Protein AF-A0A963F089-F1 (afdb_monomer_lite)

pLDDT: mean 90.51, std 13.16, range [39.41, 98.69]

Radius of gyration: 25.55 Å; chains: 1; bounding box: 57×49×92 Å

Sequence (227 aa):
MRMHTAAVALALLAPLAQAGTLTVKNPQGQPLSPVMVTRTLVQQPEADLSDDGYAPDGVTNTSAAVLTRFTNAAGEVSFADASEPVRYRLRAQGYVDAYVDAAQGEVVLQPMTAEQEIASYPSNVWLSQLDFGGDQALKETFQLNCAFCHQQASPFMRSERTEEQWVSIIERMNTYGARLPTDDHQKVASLLREEYRDLREHPEQVPKPRPWDAYLANYELTEWPIG

Secondary structure (DSSP, 8-state):
-------------------EEEEEE-TTS-B--S-EEEEEESSPPPP--TBTTBPPTTPPP--PPEEEEE--TTSEEEEPPPSS-EEEEEE-TTB--EEESSS-EEEEPPBPPHHHHHHTS-HHHHHHT--GGG-HHHHHHHHHHHTTTS-SS-TTTTS---HHHHHHHHHHHHHTT----GGGHHHHHHHHHHHHHHHHH-GGGSPPPPPPPGGGGG-EEEE----

Structure (mmCIF, N/CA/C/O backbone):
data_AF-A0A963F089-F1
#
_entry.id   AF-A0A963F089-F1
#
loop_
_atom_site.group_PDB
_atom_site.id
_atom_site.type_symbol
_atom_site.label_atom_id
_atom_site.label_alt_id
_atom_site.label_comp_id
_atom_site.label_asym_id
_atom_site.label_entity_id
_atom_site.label_seq_id
_atom_site.pdbx_PDB_ins_code
_atom_site.Cartn_x
_atom_site.Cartn_y
_atom_site.Cartn_z
_atom_site.occupancy
_atom_site.B_iso_or_equiv
_atom_site.auth_seq_id
_atom_site.auth_comp_id
_atom_site.auth_asym_id
_atom_site.auth_atom_id
_atom_site.pdbx_PDB_model_num
ATOM 1 N N . MET A 1 1 ? -33.476 -36.407 65.800 1.00 40.53 1 MET A N 1
ATOM 2 C CA . MET A 1 1 ? -32.697 -35.247 65.311 1.00 40.53 1 MET A CA 1
ATOM 3 C C . MET A 1 1 ? -31.822 -35.697 64.152 1.00 40.53 1 MET A C 1
ATOM 5 O O . MET A 1 1 ? -30.853 -36.403 64.385 1.00 40.53 1 MET A O 1
ATOM 9 N N . ARG A 1 2 ? -32.192 -35.373 62.909 1.00 39.41 2 ARG A N 1
ATOM 10 C CA . ARG A 1 2 ? -31.329 -35.535 61.729 1.00 39.41 2 ARG A CA 1
ATOM 11 C C . ARG A 1 2 ? -31.102 -34.134 61.168 1.00 39.41 2 ARG A C 1
ATOM 13 O O . ARG A 1 2 ? -32.051 -33.504 60.720 1.00 39.41 2 ARG A O 1
ATOM 20 N N . MET A 1 3 ? -29.881 -33.624 61.316 1.00 42.91 3 MET A N 1
ATOM 21 C CA . MET A 1 3 ? -29.467 -32.333 60.767 1.00 42.91 3 MET A CA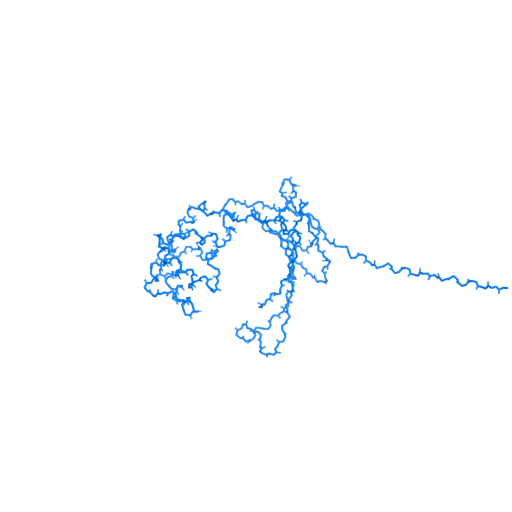 1
ATOM 22 C C . MET A 1 3 ? -29.243 -32.508 59.266 1.00 42.91 3 MET A C 1
ATOM 24 O O . MET A 1 3 ? -28.372 -33.270 58.858 1.00 42.91 3 MET A O 1
ATOM 28 N N . HIS A 1 4 ? -30.046 -31.824 58.454 1.00 46.34 4 HIS A N 1
ATOM 29 C CA . HIS A 1 4 ? -29.777 -31.663 57.032 1.00 46.34 4 HIS A CA 1
ATOM 30 C C . HIS A 1 4 ? -28.796 -30.501 56.863 1.00 46.34 4 HIS A C 1
ATOM 32 O O . HIS A 1 4 ? -29.139 -29.345 57.096 1.00 46.34 4 HIS A O 1
ATOM 38 N N . THR A 1 5 ? -27.558 -30.819 56.500 1.00 50.12 5 THR A N 1
ATOM 39 C CA . THR A 1 5 ? -26.553 -29.860 56.047 1.00 50.12 5 THR A CA 1
ATOM 40 C C . THR A 1 5 ? -26.958 -29.339 54.669 1.00 50.12 5 THR A C 1
ATOM 42 O O . THR A 1 5 ? -26.899 -30.060 53.676 1.00 50.12 5 THR A O 1
ATOM 45 N N . ALA A 1 6 ? -27.403 -28.085 54.610 1.00 49.56 6 ALA A N 1
ATOM 46 C CA . ALA A 1 6 ? -27.619 -27.375 53.356 1.00 49.56 6 ALA A CA 1
ATOM 47 C C . ALA A 1 6 ? -26.257 -26.947 52.788 1.00 49.56 6 ALA A C 1
ATOM 49 O O . ALA A 1 6 ? -25.553 -26.137 53.390 1.00 49.56 6 ALA A O 1
ATOM 50 N N . ALA A 1 7 ? -25.872 -27.516 51.647 1.00 52.41 7 ALA A N 1
ATOM 51 C CA . ALA A 1 7 ? -24.704 -27.081 50.895 1.00 52.41 7 ALA A CA 1
ATOM 52 C C . ALA A 1 7 ? -25.030 -25.758 50.184 1.00 52.41 7 ALA A C 1
ATOM 54 O O . ALA A 1 7 ? -25.874 -25.716 49.290 1.00 52.41 7 ALA A O 1
ATOM 55 N N . VAL A 1 8 ? -24.376 -24.674 50.599 1.00 52.44 8 VAL A N 1
ATOM 56 C CA . VAL A 1 8 ? -24.424 -23.380 49.912 1.00 52.44 8 VAL A CA 1
ATOM 57 C C . VAL A 1 8 ? -23.469 -23.454 48.721 1.00 52.44 8 VAL A C 1
ATOM 59 O O . VAL A 1 8 ? -22.253 -23.507 48.897 1.00 52.44 8 VAL A O 1
ATOM 62 N N . ALA A 1 9 ? -24.019 -23.497 47.508 1.00 52.53 9 ALA A N 1
ATOM 63 C CA . ALA A 1 9 ? -23.249 -23.398 46.275 1.00 52.53 9 ALA A CA 1
ATOM 64 C C . ALA A 1 9 ? -22.877 -21.927 46.032 1.00 52.53 9 ALA A C 1
ATOM 66 O O . ALA A 1 9 ? -23.734 -21.098 45.730 1.00 52.53 9 ALA A O 1
ATOM 67 N N . LEU A 1 10 ? -21.595 -21.601 46.194 1.00 53.19 10 LEU A N 1
ATOM 68 C CA . LEU A 1 10 ? -21.045 -20.283 45.895 1.00 53.19 10 LEU A CA 1
ATOM 69 C C . LEU A 1 10 ? -20.829 -20.184 44.375 1.00 53.19 10 LEU A C 1
ATOM 71 O O . LEU A 1 10 ? -19.872 -20.741 43.838 1.00 53.19 10 LEU A O 1
ATOM 75 N N . ALA A 1 11 ? -21.751 -19.529 43.670 1.00 52.69 11 ALA A N 1
ATOM 76 C CA . ALA A 1 11 ? -21.602 -19.246 42.247 1.00 52.69 11 ALA A CA 1
ATOM 77 C C . ALA A 1 11 ? -20.502 -18.189 42.053 1.00 52.69 11 ALA A C 1
ATOM 79 O O . ALA A 1 11 ? -20.683 -17.018 42.384 1.00 52.69 11 ALA A O 1
ATOM 80 N N . LEU A 1 12 ? -19.348 -18.618 41.541 1.00 55.62 12 LEU A N 1
ATOM 81 C CA . LEU A 1 12 ? -18.273 -17.740 41.087 1.00 55.62 12 LEU A CA 1
ATOM 82 C C . LEU A 1 12 ? -18.765 -16.953 39.863 1.00 55.62 12 LEU A C 1
ATOM 84 O O . LEU A 1 12 ? -18.787 -17.469 38.748 1.00 55.62 12 LEU A O 1
ATOM 88 N N . LEU A 1 13 ? -19.184 -15.706 40.081 1.00 52.09 13 LEU A N 1
ATOM 89 C CA . LEU A 1 13 ? -19.396 -14.720 39.023 1.00 52.09 13 LEU A CA 1
ATOM 90 C C . LEU A 1 13 ? -18.025 -14.345 38.450 1.00 52.09 13 LEU A C 1
ATOM 92 O O . LEU A 1 13 ? -17.328 -13.490 38.994 1.00 52.09 13 LEU A O 1
ATOM 96 N N . ALA A 1 14 ? -17.616 -15.019 37.375 1.00 52.84 14 ALA A N 1
ATOM 97 C CA . ALA A 1 14 ? -16.493 -14.558 36.573 1.00 52.84 14 ALA A CA 1
ATOM 98 C C . ALA A 1 14 ? -16.874 -13.206 35.937 1.00 52.84 14 ALA A C 1
ATOM 100 O O . ALA A 1 14 ? -17.975 -13.098 35.384 1.00 52.84 14 ALA A O 1
ATOM 101 N N . PRO A 1 15 ? -16.021 -12.169 36.010 1.00 50.19 15 PRO A N 1
ATOM 102 C CA . PRO A 1 15 ? -16.272 -10.930 35.292 1.00 50.19 15 PRO A CA 1
ATOM 103 C C . PRO A 1 15 ? -16.326 -11.244 33.794 1.00 50.19 15 PRO A C 1
ATOM 105 O O . PRO A 1 15 ? -15.384 -11.801 33.230 1.00 50.19 15 PRO A O 1
ATOM 108 N N . LEU A 1 16 ? -17.453 -10.923 33.157 1.00 53.19 16 LEU A N 1
ATOM 109 C CA . LEU A 1 16 ? -17.563 -10.937 31.704 1.00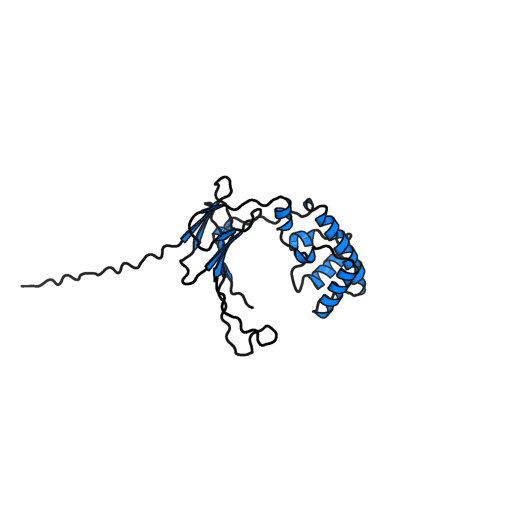 53.19 16 LEU A CA 1
ATOM 110 C C . LEU A 1 16 ? -16.600 -9.868 31.184 1.00 53.19 16 LEU A C 1
ATOM 112 O O . LEU A 1 16 ? -16.847 -8.680 31.381 1.00 53.19 16 LEU A O 1
ATOM 116 N N . ALA A 1 17 ? -15.493 -10.289 30.569 1.00 55.09 17 ALA A N 1
ATOM 117 C CA . ALA A 1 17 ? -14.629 -9.389 29.817 1.00 55.09 17 ALA A CA 1
ATOM 118 C C . ALA A 1 17 ? -15.493 -8.706 28.750 1.00 55.09 17 ALA A C 1
ATOM 120 O O . ALA A 1 17 ? -16.065 -9.371 27.880 1.00 55.09 17 ALA A O 1
ATOM 121 N N . GLN A 1 18 ? -15.676 -7.397 28.877 1.00 56.56 18 GLN A N 1
ATOM 122 C CA . GLN A 1 18 ? -16.614 -6.654 28.056 1.00 56.56 18 GLN A CA 1
ATOM 123 C C . GLN A 1 18 ? -15.859 -6.167 26.824 1.00 56.56 18 GLN A C 1
ATOM 125 O O . GLN A 1 18 ? -15.214 -5.132 26.858 1.00 56.56 18 GLN A O 1
ATOM 130 N N . ALA A 1 19 ? -15.909 -6.950 25.746 1.00 69.19 19 ALA A N 1
ATOM 131 C CA . ALA A 1 19 ? -15.230 -6.610 24.502 1.00 69.19 19 ALA A CA 1
ATOM 132 C C . ALA A 1 19 ? -15.656 -5.217 24.004 1.00 69.19 19 ALA A C 1
ATOM 134 O O . ALA A 1 19 ? -16.840 -4.978 23.737 1.00 69.19 19 ALA A O 1
ATOM 135 N N . GLY A 1 20 ? -14.686 -4.315 23.848 1.00 80.19 20 GLY A N 1
ATOM 136 C CA . GLY A 1 20 ? -14.899 -3.039 23.177 1.00 80.19 20 GLY A CA 1
ATOM 137 C C . GLY A 1 20 ? -15.413 -3.273 21.756 1.00 80.19 20 GLY A C 1
ATOM 138 O O . GLY A 1 20 ? -14.864 -4.096 21.017 1.00 80.19 20 GLY A O 1
ATOM 139 N N . THR A 1 21 ? -16.491 -2.577 21.386 1.00 93.38 21 THR A N 1
ATOM 140 C CA . THR A 1 21 ? -17.032 -2.576 20.020 1.00 93.38 21 THR A CA 1
ATOM 141 C C . THR A 1 21 ? -16.895 -1.189 19.412 1.00 93.38 21 THR A C 1
ATOM 143 O O . THR A 1 21 ? -17.345 -0.195 19.986 1.00 93.38 21 THR A O 1
ATOM 146 N N . LEU A 1 22 ? -16.273 -1.147 18.239 1.00 96.44 22 LEU A N 1
ATOM 147 C CA . LEU A 1 22 ? -16.090 0.037 17.419 1.00 96.44 22 LEU A CA 1
ATOM 148 C C . LEU A 1 22 ? -17.096 0.005 16.268 1.00 96.44 22 LEU A C 1
ATOM 150 O O . LEU A 1 22 ? -17.171 -0.992 15.549 1.00 96.44 22 LEU A O 1
ATOM 154 N N . THR A 1 23 ? -17.819 1.100 16.060 1.00 98.12 23 THR A N 1
ATOM 155 C CA . THR A 1 23 ? -18.716 1.278 14.912 1.00 98.12 23 THR A CA 1
ATOM 156 C C . THR A 1 23 ? -18.121 2.306 13.958 1.00 98.12 23 THR A C 1
ATOM 158 O O . THR A 1 23 ? -17.833 3.438 14.342 1.00 98.12 23 THR A O 1
ATOM 161 N N . VAL A 1 24 ? -17.952 1.932 12.695 1.00 98.44 24 VAL A N 1
ATOM 162 C CA . VAL A 1 24 ? -17.358 2.778 11.660 1.00 98.44 24 VAL A CA 1
ATOM 163 C C . VAL A 1 24 ? -18.426 3.231 10.677 1.00 98.44 24 VAL A C 1
ATOM 165 O O . VAL A 1 24 ? -19.210 2.424 10.173 1.00 98.44 24 VAL A O 1
ATOM 168 N N . LYS A 1 25 ? -18.453 4.534 10.397 1.00 98.56 25 LYS A N 1
ATOM 169 C CA . LYS A 1 25 ? -19.441 5.170 9.520 1.00 98.56 25 LYS A CA 1
ATOM 170 C C . LYS A 1 25 ? -18.782 6.080 8.488 1.00 98.56 25 LYS A C 1
ATOM 172 O O . LYS A 1 25 ? -17.641 6.513 8.655 1.00 98.56 25 LYS A O 1
ATOM 177 N N . ASN A 1 26 ? -19.522 6.400 7.433 1.00 97.94 26 ASN A N 1
ATOM 178 C CA . ASN A 1 26 ? -19.199 7.505 6.530 1.00 97.94 26 ASN A CA 1
ATOM 179 C C . ASN A 1 26 ? -19.780 8.844 7.057 1.00 97.94 26 ASN A C 1
ATOM 181 O O . ASN A 1 26 ? -20.545 8.841 8.029 1.00 97.94 26 ASN A O 1
ATOM 185 N N . PRO A 1 27 ? -19.465 10.002 6.438 1.00 98.31 27 PRO A N 1
ATOM 186 C CA . PRO A 1 27 ? -19.983 11.304 6.878 1.00 98.31 27 PRO A CA 1
ATOM 187 C C . PRO A 1 27 ? -21.510 11.449 6.806 1.00 98.31 27 PRO A C 1
ATOM 189 O O . PRO A 1 27 ? -22.075 12.338 7.436 1.00 98.31 27 PRO A O 1
ATOM 192 N N . GLN A 1 28 ? -22.190 10.580 6.056 1.00 97.75 28 GLN A N 1
ATOM 193 C CA . GLN A 1 28 ? -23.650 10.517 5.965 1.00 97.75 28 GLN A CA 1
ATOM 194 C C . GLN A 1 28 ? -24.271 9.686 7.103 1.00 97.75 28 GLN A C 1
ATOM 196 O O . GLN A 1 28 ? -25.488 9.518 7.149 1.00 97.75 28 GLN A O 1
ATOM 201 N N . GLY A 1 29 ? -23.453 9.157 8.019 1.00 97.25 29 GLY A N 1
ATOM 202 C CA . GLY A 1 29 ? -23.888 8.333 9.145 1.00 97.25 29 GLY A CA 1
ATOM 203 C C . GLY A 1 29 ? -24.216 6.885 8.773 1.00 97.25 29 GLY A C 1
ATOM 204 O O . GLY A 1 29 ? -24.737 6.152 9.612 1.00 97.25 29 GLY A O 1
ATOM 205 N N . GLN A 1 30 ? -23.921 6.458 7.543 1.00 98.00 30 GLN A N 1
ATOM 206 C CA . GLN A 1 30 ? -24.150 5.084 7.103 1.00 98.00 30 GLN A CA 1
ATOM 207 C C . GLN A 1 30 ? -23.013 4.175 7.589 1.00 98.00 30 GLN A C 1
ATOM 209 O O . GLN A 1 30 ? -21.854 4.602 7.555 1.00 98.00 30 GLN A O 1
ATOM 214 N N . PRO A 1 31 ? -23.311 2.929 7.995 1.00 98.00 31 PRO A N 1
ATOM 215 C CA . PRO A 1 31 ? -22.295 1.928 8.294 1.00 98.00 31 PRO A CA 1
ATOM 216 C C . PRO A 1 31 ? -21.293 1.727 7.158 1.00 98.00 31 PRO A C 1
ATOM 218 O O . PRO A 1 31 ? -21.687 1.655 5.993 1.00 98.00 31 PRO A O 1
ATOM 221 N N . LEU A 1 32 ? -20.010 1.593 7.498 1.00 98.00 32 LEU A N 1
ATOM 222 C CA . LEU A 1 32 ? -18.948 1.357 6.525 1.00 98.00 32 LEU A CA 1
ATOM 223 C C . LEU A 1 32 ? -18.378 -0.062 6.653 1.00 98.00 32 LEU A C 1
ATOM 225 O O . LEU A 1 32 ? -17.911 -0.465 7.720 1.00 98.00 32 LEU A O 1
ATOM 229 N N . SER A 1 33 ? -18.398 -0.813 5.549 1.00 96.81 33 SER A N 1
ATOM 230 C CA . SER A 1 33 ? -17.907 -2.192 5.481 1.00 96.81 33 SER A CA 1
ATOM 231 C C . SER A 1 33 ? -17.417 -2.562 4.072 1.00 96.81 33 SER A C 1
ATOM 233 O O . SER A 1 33 ? -18.060 -2.162 3.099 1.00 96.81 33 SER A O 1
ATOM 235 N N . PRO A 1 34 ? -16.330 -3.347 3.943 1.00 97.38 34 PRO A N 1
ATOM 236 C CA . PRO A 1 34 ? -15.419 -3.735 5.020 1.00 97.38 34 PRO A CA 1
ATOM 237 C C . PRO A 1 34 ? -14.424 -2.608 5.350 1.00 97.38 34 PRO A C 1
ATOM 239 O O . PRO A 1 34 ? -13.843 -1.985 4.463 1.00 97.38 34 PRO A O 1
ATOM 242 N N . VAL A 1 35 ? -14.190 -2.375 6.641 1.00 98.44 35 VAL A N 1
ATOM 243 C CA . VAL A 1 35 ? -13.102 -1.532 7.158 1.00 98.44 35 VAL A CA 1
ATOM 244 C C . VAL A 1 35 ? -12.121 -2.448 7.871 1.00 98.44 35 VAL A C 1
ATOM 246 O O . VAL A 1 35 ? -12.505 -3.139 8.810 1.00 98.44 35 VAL A O 1
ATOM 249 N N . MET A 1 36 ? -10.866 -2.456 7.433 1.00 98.50 36 MET A N 1
ATOM 250 C CA . MET A 1 36 ? -9.771 -3.153 8.100 1.00 98.50 36 MET A CA 1
ATOM 251 C C . MET A 1 36 ? -9.399 -2.379 9.361 1.00 98.50 36 MET A C 1
ATOM 253 O O . MET A 1 36 ? -9.066 -1.196 9.281 1.00 98.50 36 MET A O 1
ATOM 257 N N . VAL A 1 37 ? -9.453 -3.036 10.514 1.00 98.31 37 VAL A N 1
ATOM 258 C CA . VAL A 1 37 ? -9.063 -2.465 11.802 1.00 98.31 37 VAL A CA 1
ATOM 259 C C . VAL A 1 37 ? -7.901 -3.272 12.356 1.00 98.31 37 VAL A C 1
ATOM 261 O O . VAL A 1 37 ? -8.054 -4.442 12.702 1.00 98.31 37 VAL A O 1
ATOM 264 N N . THR A 1 38 ? -6.736 -2.638 12.419 1.00 98.12 38 THR A N 1
ATOM 265 C CA . THR A 1 38 ? -5.480 -3.252 12.856 1.00 98.12 38 THR A CA 1
ATOM 266 C C . THR A 1 38 ? -5.090 -2.709 14.221 1.00 98.12 38 THR A C 1
ATOM 268 O O . THR A 1 38 ? -4.938 -1.499 14.377 1.00 98.12 38 THR A O 1
ATOM 271 N N . ARG A 1 39 ? -4.921 -3.602 15.198 1.00 96.75 39 ARG A N 1
ATOM 272 C CA . ARG A 1 39 ? -4.473 -3.325 16.564 1.00 96.75 39 ARG A CA 1
ATOM 273 C C . ARG A 1 39 ? -2.980 -3.611 16.698 1.00 96.75 39 ARG A C 1
ATOM 275 O O . ARG A 1 39 ? -2.549 -4.742 16.473 1.00 96.75 39 ARG A O 1
ATOM 282 N N . THR A 1 40 ? -2.226 -2.622 17.162 1.00 95.81 40 THR A N 1
ATOM 283 C CA . THR A 1 40 ? -0.778 -2.706 17.397 1.00 95.81 40 THR A CA 1
ATOM 284 C C . THR A 1 40 ? -0.458 -2.205 18.806 1.00 95.81 40 THR A C 1
ATOM 286 O O . THR A 1 40 ? -1.078 -1.242 19.260 1.00 95.81 40 THR A O 1
ATOM 289 N N . LEU A 1 41 ? 0.490 -2.834 19.512 1.00 94.50 41 LEU A N 1
ATOM 290 C CA . LEU A 1 41 ? 0.986 -2.294 20.787 1.00 94.50 41 LEU A CA 1
ATOM 291 C C . LEU A 1 41 ? 1.630 -0.922 20.560 1.00 94.50 41 LEU A C 1
ATOM 293 O O . LEU A 1 41 ? 2.383 -0.739 19.601 1.00 94.50 41 LEU A O 1
ATOM 297 N N . VAL A 1 42 ? 1.355 0.031 21.451 1.00 93.56 42 VAL A N 1
ATOM 298 C CA . VAL A 1 42 ? 1.992 1.359 21.404 1.00 93.56 42 VAL A CA 1
ATOM 299 C C . VAL A 1 42 ? 3.492 1.235 21.651 1.00 93.56 42 VAL A C 1
ATOM 301 O O . VAL A 1 42 ? 4.282 1.886 20.971 1.00 93.56 42 VAL A O 1
ATOM 304 N N . GLN A 1 43 ? 3.878 0.386 22.602 1.00 90.31 43 GLN A N 1
ATOM 305 C CA . GLN A 1 43 ? 5.267 0.073 22.887 1.00 90.31 43 GLN A CA 1
ATOM 306 C C . GLN A 1 43 ? 5.594 -1.298 22.302 1.00 90.31 43 GLN A C 1
ATOM 308 O O . GLN A 1 43 ? 5.093 -2.319 22.765 1.00 90.31 43 GLN A O 1
ATOM 313 N N . GLN A 1 44 ? 6.403 -1.305 21.246 1.00 86.19 44 GLN A N 1
ATOM 314 C CA . GLN A 1 44 ? 6.931 -2.537 20.677 1.00 86.19 44 GLN A CA 1
ATOM 315 C C . GLN A 1 44 ? 8.102 -3.034 21.540 1.00 86.19 44 GLN A C 1
ATOM 317 O O . GLN A 1 44 ? 8.834 -2.202 22.087 1.00 86.19 44 GLN A O 1
ATOM 322 N N . PRO A 1 45 ? 8.290 -4.358 21.673 1.00 84.56 45 PRO A N 1
ATOM 323 C CA . PRO A 1 45 ? 9.511 -4.915 22.234 1.00 84.56 45 PRO A CA 1
ATOM 324 C C . PRO A 1 45 ? 10.731 -4.363 21.492 1.00 84.56 45 PRO A C 1
ATOM 326 O O . PRO A 1 45 ? 10.701 -4.204 20.272 1.00 84.56 45 PRO A O 1
ATOM 329 N N . GLU A 1 46 ? 11.791 -4.049 22.229 1.00 83.19 46 GLU A N 1
ATOM 330 C CA . GLU A 1 46 ? 13.052 -3.630 21.625 1.00 83.19 46 GLU A CA 1
ATOM 331 C C . GLU A 1 46 ? 13.674 -4.820 20.885 1.00 83.19 46 GLU A C 1
ATOM 333 O O . GLU A 1 46 ? 13.825 -5.901 21.460 1.00 83.19 46 GLU A O 1
ATOM 338 N N . ALA A 1 47 ? 13.998 -4.628 19.607 1.00 80.31 47 ALA A N 1
ATOM 339 C CA . ALA A 1 47 ? 14.714 -5.620 18.820 1.00 80.31 47 ALA A CA 1
ATOM 340 C C . ALA A 1 47 ? 16.221 -5.475 19.069 1.00 80.31 47 ALA A C 1
ATOM 342 O O . ALA A 1 47 ? 16.772 -4.380 18.934 1.00 80.31 47 ALA A O 1
ATOM 343 N N . ASP A 1 48 ? 16.893 -6.576 19.414 1.00 81.50 48 ASP A N 1
ATOM 344 C CA . ASP A 1 48 ? 18.353 -6.629 19.365 1.00 81.50 48 ASP A CA 1
ATOM 345 C C . ASP A 1 48 ? 18.764 -6.740 17.895 1.00 81.50 48 ASP A C 1
ATOM 347 O O . ASP A 1 48 ? 18.497 -7.749 17.249 1.00 81.50 48 ASP A O 1
ATOM 351 N N . LEU A 1 49 ? 19.355 -5.674 17.358 1.00 84.25 49 LEU A N 1
ATOM 352 C CA . LEU A 1 49 ? 19.805 -5.583 15.966 1.00 84.25 49 LEU A CA 1
ATOM 353 C C . LEU A 1 49 ? 21.336 -5.461 15.876 1.00 84.25 49 LEU A C 1
ATOM 355 O O . LEU A 1 49 ? 21.863 -4.871 14.929 1.00 84.25 49 LEU A O 1
ATOM 359 N N . SER A 1 50 ? 22.052 -5.940 16.899 1.00 87.38 50 SER A N 1
ATOM 360 C CA . SER A 1 50 ? 23.503 -5.762 17.028 1.00 87.38 50 SER A CA 1
ATOM 361 C C . SER A 1 50 ? 24.345 -6.568 16.027 1.00 87.38 50 SER A C 1
ATOM 363 O O . SER A 1 50 ? 25.541 -6.296 15.915 1.00 87.38 50 SER A O 1
ATOM 365 N N . ASP A 1 51 ? 23.741 -7.486 15.264 1.00 83.38 51 ASP A N 1
ATOM 366 C CA . ASP A 1 51 ? 24.387 -8.269 14.203 1.00 83.38 51 ASP A CA 1
ATOM 367 C C . ASP A 1 51 ? 23.943 -7.789 12.810 1.00 83.38 51 ASP A C 1
ATOM 369 O O . ASP A 1 51 ? 23.003 -8.315 12.219 1.00 83.38 51 ASP A O 1
ATOM 373 N N . ASP A 1 52 ? 24.568 -6.721 12.302 1.00 82.12 52 ASP A N 1
ATOM 374 C CA . ASP A 1 52 ? 24.299 -6.140 10.972 1.00 82.12 52 ASP A CA 1
ATOM 375 C C . ASP A 1 52 ? 22.806 -5.861 10.677 1.00 82.12 52 ASP A C 1
ATOM 377 O O . ASP A 1 52 ? 22.344 -5.935 9.534 1.00 82.12 52 ASP A O 1
ATOM 381 N N . GLY A 1 53 ? 22.039 -5.491 11.709 1.00 78.81 53 GLY A N 1
ATOM 382 C CA . GLY A 1 53 ? 20.600 -5.247 11.591 1.00 78.81 53 GLY A CA 1
ATOM 383 C C . GLY A 1 53 ? 19.723 -6.471 11.867 1.00 78.81 53 GLY A C 1
ATOM 384 O O . GLY A 1 53 ? 18.526 -6.418 11.595 1.00 78.81 53 GLY A O 1
ATOM 385 N N . TYR A 1 54 ? 20.298 -7.547 12.403 1.00 79.88 54 TYR A N 1
ATOM 386 C CA . TYR A 1 54 ? 19.619 -8.755 12.863 1.00 79.88 54 TYR A CA 1
ATOM 387 C C . TYR A 1 54 ? 19.977 -9.054 14.323 1.00 79.88 54 TYR A C 1
ATOM 389 O O . TYR A 1 54 ? 20.934 -8.503 14.876 1.00 79.88 54 TYR A O 1
ATOM 397 N N . ALA A 1 55 ? 19.199 -9.937 14.952 1.00 81.81 55 ALA A N 1
ATOM 398 C CA . ALA A 1 55 ? 19.572 -10.452 16.261 1.00 81.81 55 ALA A CA 1
ATOM 399 C C . ALA A 1 55 ? 20.752 -11.415 16.162 1.00 81.81 55 ALA A C 1
ATOM 401 O O . ALA A 1 55 ? 20.774 -12.237 15.239 1.00 81.81 55 ALA A O 1
ATOM 402 N N . PRO A 1 56 ? 21.678 -11.371 17.136 1.00 87.19 56 PRO A N 1
ATOM 403 C CA . PRO A 1 56 ? 22.790 -12.302 17.182 1.00 87.19 56 PRO A CA 1
ATOM 404 C C . PRO A 1 56 ? 22.328 -13.760 17.229 1.00 87.19 56 PRO A C 1
ATOM 406 O O . PRO A 1 56 ? 21.288 -14.096 17.810 1.00 87.19 56 PRO A O 1
ATOM 409 N N . ASP A 1 57 ? 23.155 -14.645 16.674 1.00 87.25 57 ASP A N 1
ATOM 410 C CA . ASP A 1 57 ? 22.929 -16.087 16.744 1.00 87.25 57 ASP A CA 1
ATOM 411 C C . ASP A 1 57 ? 22.703 -16.558 18.194 1.00 87.25 57 ASP A C 1
ATOM 413 O O . ASP A 1 57 ? 23.424 -16.190 19.126 1.00 87.25 57 ASP A O 1
ATOM 417 N N . GLY A 1 58 ? 21.668 -17.376 18.388 1.00 86.00 58 GLY A N 1
ATOM 418 C CA . GLY A 1 58 ? 21.281 -17.907 19.697 1.00 86.00 58 GLY A CA 1
ATOM 419 C C . GLY A 1 58 ? 20.511 -16.947 20.617 1.00 86.00 58 GLY A C 1
ATOM 420 O O . GLY A 1 58 ? 20.136 -17.364 21.717 1.00 86.00 58 GLY A O 1
ATOM 421 N N . VAL A 1 59 ? 20.226 -15.705 20.203 1.00 83.56 59 VAL A N 1
ATOM 422 C CA . VAL A 1 59 ? 19.413 -14.754 20.984 1.00 83.56 59 VAL A CA 1
ATOM 423 C C . VAL A 1 59 ? 17.925 -14.915 20.658 1.00 83.56 59 VAL A C 1
ATOM 425 O O . VAL A 1 59 ? 17.512 -14.978 19.503 1.00 83.56 59 VAL A O 1
ATOM 428 N N . THR A 1 60 ? 17.086 -15.000 21.696 1.00 81.44 60 THR A N 1
ATOM 429 C CA . THR A 1 60 ? 15.625 -15.051 21.531 1.00 81.44 60 THR A CA 1
ATOM 430 C C . THR A 1 60 ? 15.059 -13.641 21.414 1.00 81.44 60 THR A C 1
ATOM 432 O O . THR A 1 60 ? 15.123 -12.875 22.372 1.00 81.44 60 THR A O 1
ATOM 435 N N . ASN A 1 61 ? 14.434 -13.337 20.278 1.00 76.06 61 ASN A N 1
ATOM 436 C CA . ASN A 1 61 ? 13.670 -12.107 20.088 1.00 76.06 61 ASN A CA 1
ATOM 437 C C . ASN A 1 61 ? 12.216 -12.260 20.533 1.00 76.06 61 ASN A C 1
ATOM 439 O O . ASN A 1 61 ? 11.613 -13.328 20.410 1.00 76.06 61 ASN A O 1
ATOM 443 N N . THR A 1 62 ? 11.633 -11.155 20.995 1.00 81.12 62 THR A N 1
ATOM 444 C CA . THR A 1 62 ? 10.194 -11.055 21.252 1.00 81.12 62 THR A CA 1
ATOM 445 C C . THR A 1 62 ? 9.566 -10.185 20.177 1.00 81.12 62 THR A C 1
ATOM 447 O O . THR A 1 62 ? 9.996 -9.059 19.967 1.00 81.12 62 THR A O 1
ATOM 450 N N . SER A 1 63 ? 8.530 -10.696 19.519 1.00 84.94 63 SER A N 1
ATOM 451 C CA . SER A 1 63 ? 7.720 -9.926 18.579 1.00 84.94 63 SER A CA 1
ATOM 452 C C . SER A 1 63 ? 6.338 -9.701 19.177 1.00 84.94 63 SER A C 1
ATOM 454 O O . SER A 1 63 ? 5.714 -10.640 19.683 1.00 84.94 63 SER A O 1
ATOM 456 N N . ALA A 1 64 ? 5.860 -8.459 19.143 1.00 89.38 64 ALA A N 1
ATOM 457 C CA . ALA A 1 64 ? 4.498 -8.157 19.546 1.00 89.38 64 ALA A CA 1
ATOM 458 C C . ALA A 1 64 ? 3.542 -8.420 18.385 1.00 89.38 64 ALA A C 1
ATOM 460 O O . ALA A 1 64 ? 3.627 -7.796 17.327 1.00 89.38 64 ALA A O 1
ATOM 461 N N . ALA A 1 65 ? 2.599 -9.331 18.612 1.00 91.56 65 ALA A N 1
ATOM 462 C CA . ALA A 1 65 ? 1.606 -9.671 17.611 1.00 91.56 65 ALA A CA 1
ATOM 463 C C . ALA A 1 65 ? 0.738 -8.457 17.238 1.00 91.56 65 ALA A C 1
ATOM 465 O O . ALA A 1 65 ? 0.255 -7.710 18.097 1.00 91.56 65 ALA A O 1
ATOM 466 N N . VAL A 1 66 ? 0.487 -8.311 15.942 1.00 95.38 66 VAL A N 1
ATOM 467 C CA . VAL A 1 66 ? -0.465 -7.361 15.371 1.00 95.38 66 VAL A CA 1
ATOM 468 C C . VAL A 1 66 ? -1.741 -8.122 15.035 1.00 95.38 66 VAL A C 1
ATOM 470 O O . VAL A 1 66 ? -1.694 -9.180 14.413 1.00 95.38 66 VAL A O 1
ATOM 473 N N . LEU A 1 67 ? -2.887 -7.602 15.474 1.00 96.56 67 LEU A N 1
ATOM 474 C CA . LEU A 1 67 ? -4.182 -8.250 15.268 1.00 96.56 67 LEU A CA 1
ATOM 475 C C . LEU A 1 67 ? -5.042 -7.416 14.327 1.00 96.56 67 LEU A C 1
ATOM 477 O O . LEU A 1 67 ? -5.359 -6.272 14.643 1.00 96.56 67 LEU A O 1
ATOM 481 N N . THR A 1 68 ? -5.482 -7.997 13.219 1.00 97.94 68 THR A N 1
ATOM 482 C CA . THR A 1 68 ? -6.354 -7.336 12.247 1.00 97.94 68 THR A CA 1
ATOM 483 C C . THR A 1 68 ? -7.702 -8.047 12.159 1.00 97.94 68 THR A C 1
ATOM 485 O O . THR A 1 68 ? -7.770 -9.268 12.033 1.00 97.94 68 THR A O 1
ATOM 488 N N . ARG A 1 69 ? -8.785 -7.268 12.202 1.00 98.00 69 ARG A N 1
ATOM 489 C CA . ARG A 1 69 ? -10.171 -7.705 11.964 1.00 98.00 69 ARG A CA 1
ATOM 490 C C . ARG A 1 69 ? -10.842 -6.755 10.971 1.00 98.00 69 ARG A C 1
ATOM 492 O O . ARG A 1 69 ? -10.305 -5.686 10.686 1.00 98.00 69 ARG A O 1
ATOM 499 N N . PHE A 1 70 ? -12.021 -7.114 10.471 1.00 98.50 70 PHE A N 1
ATOM 500 C CA . PHE A 1 70 ? -12.793 -6.263 9.562 1.00 98.50 70 PHE A CA 1
ATOM 501 C C . PHE A 1 70 ? -14.186 -5.965 10.110 1.00 98.50 70 PHE A C 1
ATOM 503 O O . PHE A 1 70 ? -14.774 -6.799 10.798 1.00 98.50 70 PHE A O 1
ATOM 510 N N . THR A 1 71 ? -14.728 -4.792 9.783 1.00 98.31 71 THR A N 1
ATOM 511 C CA . THR A 1 71 ? -16.108 -4.455 10.145 1.00 98.31 71 THR A CA 1
ATOM 512 C C . THR A 1 71 ? -17.127 -5.311 9.398 1.00 98.31 71 THR A C 1
ATOM 514 O O . THR A 1 71 ? -17.007 -5.559 8.194 1.00 98.31 71 THR A O 1
ATOM 517 N N . ASN A 1 72 ? -18.173 -5.726 10.109 1.00 97.56 72 ASN A N 1
ATOM 518 C CA . ASN A 1 72 ? -19.332 -6.411 9.541 1.00 97.56 72 ASN A CA 1
ATOM 519 C C . ASN A 1 72 ? -20.230 -5.446 8.734 1.00 97.56 72 ASN A C 1
ATOM 521 O O . ASN A 1 72 ? -19.948 -4.254 8.634 1.00 97.56 72 ASN A O 1
ATOM 525 N N . ALA A 1 73 ? -21.352 -5.937 8.196 1.00 97.62 73 ALA A N 1
ATOM 526 C CA . ALA A 1 73 ? -22.299 -5.126 7.418 1.00 97.62 73 ALA A CA 1
ATOM 527 C C . ALA A 1 73 ? -22.950 -3.963 8.203 1.00 97.62 73 ALA A C 1
ATOM 529 O O . ALA A 1 73 ? -23.437 -3.015 7.591 1.00 97.62 73 ALA A O 1
ATOM 530 N N . ALA A 1 74 ? -22.951 -4.018 9.539 1.00 97.69 74 ALA A N 1
ATOM 531 C CA . ALA A 1 74 ? -23.382 -2.929 10.419 1.00 97.69 74 ALA A CA 1
ATOM 532 C C . ALA A 1 74 ? -22.248 -1.934 10.737 1.00 97.69 74 ALA A C 1
ATOM 534 O O . ALA A 1 74 ? -22.450 -0.983 11.491 1.00 97.69 74 ALA A O 1
ATOM 535 N N . GLY A 1 75 ? -21.071 -2.102 10.125 1.00 98.00 75 GLY A N 1
ATOM 536 C CA . GLY A 1 75 ? -19.903 -1.259 10.354 1.00 98.00 75 GLY A CA 1
ATOM 537 C C . GLY A 1 75 ? -19.210 -1.552 11.681 1.00 98.00 75 GLY A C 1
ATOM 538 O O . GLY A 1 75 ? -18.403 -0.747 12.131 1.00 98.00 75 GLY A O 1
ATOM 539 N N . GLU A 1 76 ? -19.508 -2.681 12.318 1.00 97.94 76 GLU A N 1
ATOM 540 C CA . GLU A 1 76 ? -19.038 -2.992 13.666 1.00 97.94 76 GLU A CA 1
ATOM 541 C C . GLU A 1 76 ? -17.863 -3.963 13.644 1.00 97.94 76 GLU A C 1
ATOM 543 O O . GLU A 1 76 ? -17.844 -4.926 12.873 1.00 97.94 76 GLU A O 1
ATOM 548 N N . VAL A 1 77 ? -16.903 -3.738 14.536 1.00 97.56 77 VAL A N 1
ATOM 549 C CA . VAL A 1 77 ? -15.825 -4.677 14.848 1.00 97.56 77 VAL A CA 1
ATOM 550 C C . VAL A 1 77 ? -15.560 -4.654 16.348 1.00 97.56 77 VAL A C 1
ATOM 552 O O . VAL A 1 77 ? -15.536 -3.591 16.967 1.00 97.56 77 VAL A O 1
ATOM 555 N N . SER A 1 78 ? -15.343 -5.824 16.940 1.00 95.50 78 SER A N 1
ATOM 556 C CA . SER A 1 78 ? -15.055 -5.939 18.371 1.00 95.50 78 SER A CA 1
ATOM 557 C C . SER A 1 78 ? -13.666 -6.509 18.600 1.00 95.50 78 SER A C 1
ATOM 559 O O . SER A 1 78 ? -13.210 -7.367 17.840 1.00 95.50 78 SER A O 1
ATOM 561 N N . PHE A 1 79 ? -13.018 -6.076 19.675 1.00 94.19 79 PHE A N 1
ATOM 562 C CA . PHE A 1 79 ? -11.750 -6.617 20.155 1.00 94.19 79 PHE A CA 1
ATOM 563 C C . PHE A 1 79 ? -11.885 -6.986 21.630 1.00 94.19 79 PHE A C 1
ATOM 565 O O . PHE A 1 79 ? -12.604 -6.331 22.381 1.00 94.19 79 PHE A O 1
ATOM 572 N N . ALA A 1 80 ? -11.184 -8.037 22.053 1.00 90.88 80 ALA A N 1
ATOM 573 C CA . ALA A 1 80 ? -10.984 -8.266 23.479 1.00 90.88 80 ALA A CA 1
ATOM 574 C C . ALA A 1 80 ? -10.134 -7.132 24.070 1.00 90.88 80 ALA A C 1
ATOM 576 O O . ALA A 1 80 ? -9.274 -6.578 23.369 1.00 90.88 80 ALA A O 1
ATOM 577 N N . ASP A 1 81 ? -10.350 -6.838 25.351 1.00 86.50 81 ASP A N 1
ATOM 578 C CA . ASP A 1 81 ? -9.569 -5.840 26.076 1.00 86.50 81 ASP A CA 1
ATOM 579 C C . ASP A 1 81 ? -8.073 -6.140 25.969 1.00 86.50 81 ASP A C 1
ATOM 581 O O . ASP A 1 81 ? -7.630 -7.290 26.060 1.00 86.50 81 ASP A O 1
ATOM 585 N N . ALA A 1 82 ? -7.292 -5.091 25.729 1.00 87.38 82 ALA A N 1
ATOM 586 C CA . ALA A 1 82 ? -5.845 -5.197 25.692 1.00 87.38 82 ALA A CA 1
ATOM 587 C C . ALA A 1 82 ? -5.289 -5.082 27.117 1.00 87.38 82 ALA A C 1
ATOM 589 O O . ALA A 1 82 ? -5.683 -4.196 27.873 1.00 87.38 82 ALA A O 1
ATOM 590 N N . SER A 1 83 ? -4.354 -5.963 27.473 1.00 87.00 83 SER A N 1
ATOM 591 C CA . SER A 1 83 ? -3.616 -5.891 28.742 1.00 87.00 83 SER A CA 1
ATOM 592 C C . SER A 1 83 ? -2.584 -4.761 28.768 1.00 87.00 83 SER A C 1
ATOM 594 O O . SER A 1 83 ? -2.146 -4.353 29.839 1.00 87.00 83 SER A O 1
ATOM 596 N N . GLU A 1 84 ? -2.201 -4.265 27.593 1.00 91.19 84 GLU A N 1
ATOM 597 C CA . GLU A 1 84 ? -1.211 -3.212 27.388 1.00 91.19 84 GLU A CA 1
ATOM 598 C C . GLU A 1 84 ? -1.774 -2.111 26.475 1.00 91.19 84 GLU A C 1
ATOM 600 O O . GLU A 1 84 ? -2.706 -2.372 25.705 1.00 91.19 84 GLU A O 1
ATOM 605 N N . PRO A 1 85 ? -1.229 -0.880 26.523 1.00 94.62 85 PRO A N 1
ATOM 606 C CA . PRO A 1 85 ? -1.643 0.196 25.631 1.00 94.62 85 PRO A CA 1
ATOM 607 C C . PRO A 1 85 ? -1.500 -0.184 24.153 1.00 94.62 85 PRO A C 1
ATOM 609 O O . PRO A 1 85 ? -0.431 -0.578 23.682 1.00 94.62 85 PRO A O 1
ATOM 612 N N . VAL A 1 86 ? -2.583 -0.008 23.401 1.00 95.69 86 VAL A N 1
ATOM 613 C CA . VAL A 1 86 ? -2.678 -0.325 21.972 1.00 95.69 86 VAL A CA 1
ATOM 614 C C . VAL A 1 86 ? -3.169 0.875 21.178 1.00 95.69 86 VAL A C 1
ATOM 616 O O . VAL A 1 86 ? -3.854 1.749 21.701 1.00 95.69 86 VAL A O 1
ATOM 619 N N . ARG A 1 87 ? -2.860 0.877 19.885 1.00 96.94 87 ARG A N 1
ATOM 620 C CA . ARG A 1 87 ? -3.448 1.770 18.893 1.00 96.94 87 ARG A CA 1
ATOM 621 C C . ARG A 1 87 ? -4.145 0.957 17.815 1.00 96.94 87 ARG A C 1
ATOM 623 O O . ARG A 1 87 ? -3.668 -0.105 17.417 1.00 96.94 87 ARG A O 1
ATOM 630 N N . TYR A 1 88 ? -5.254 1.491 17.327 1.00 97.81 88 TYR A N 1
ATOM 631 C CA . TYR A 1 88 ? -6.038 0.935 16.240 1.00 97.81 88 TYR A CA 1
ATOM 632 C C . TYR A 1 88 ? -5.927 1.835 15.017 1.00 97.81 88 TYR A C 1
ATOM 634 O O . TYR A 1 88 ? -6.170 3.039 15.107 1.00 97.81 88 TYR A O 1
ATOM 642 N N . ARG A 1 89 ? -5.595 1.249 13.869 1.00 98.44 89 ARG A N 1
ATOM 643 C CA . ARG A 1 89 ? -5.695 1.894 12.560 1.00 98.44 89 ARG A CA 1
ATOM 644 C C . ARG A 1 89 ? -6.911 1.353 11.835 1.00 98.44 89 ARG A C 1
ATOM 646 O O . ARG A 1 89 ? -7.029 0.144 11.664 1.00 98.44 89 ARG A O 1
ATOM 653 N N . LEU A 1 90 ? -7.767 2.251 11.373 1.00 98.62 90 LEU A N 1
ATOM 654 C CA . LEU A 1 90 ? -8.909 1.947 10.530 1.00 98.62 90 LEU A CA 1
ATOM 655 C C . LEU A 1 90 ? -8.572 2.322 9.090 1.00 98.62 90 LEU A C 1
ATOM 657 O O . LEU A 1 90 ? -8.170 3.456 8.833 1.00 98.62 90 LEU A O 1
ATOM 661 N N . ARG A 1 91 ? -8.773 1.394 8.158 1.00 98.38 91 ARG A N 1
ATOM 662 C CA . ARG A 1 91 ? -8.533 1.593 6.729 1.00 98.38 91 ARG A CA 1
ATOM 663 C C . ARG A 1 91 ? -9.691 1.048 5.910 1.00 98.38 91 ARG A C 1
ATOM 665 O O . ARG A 1 91 ? -10.138 -0.069 6.147 1.00 98.38 91 ARG A O 1
ATOM 672 N N . ALA A 1 92 ? -10.114 1.799 4.902 1.00 97.88 92 ALA A N 1
ATOM 673 C CA . ALA A 1 92 ? -11.059 1.350 3.885 1.00 97.88 92 ALA A CA 1
ATOM 674 C C . ALA A 1 92 ? -10.673 1.923 2.518 1.00 97.88 92 ALA A C 1
ATOM 676 O O . ALA A 1 92 ? -10.125 3.021 2.436 1.00 97.88 92 ALA A O 1
ATOM 677 N N . GLN A 1 93 ? -10.956 1.189 1.439 1.00 96.50 93 GLN A N 1
ATOM 678 C CA . GLN A 1 93 ? -10.727 1.689 0.079 1.00 96.50 93 GLN A CA 1
ATOM 679 C C . GLN A 1 93 ? -11.564 2.956 -0.168 1.00 96.50 93 GLN A C 1
ATOM 681 O O . GLN A 1 93 ? -12.770 2.950 0.068 1.00 96.50 93 GLN A O 1
ATOM 686 N N . GLY A 1 94 ? -10.919 4.033 -0.627 1.00 97.06 94 GLY A N 1
ATOM 687 C CA . GLY A 1 94 ? -11.562 5.329 -0.887 1.00 97.06 94 GLY A CA 1
ATOM 688 C C . GLY A 1 94 ? -11.716 6.246 0.334 1.00 97.06 94 GLY A C 1
ATOM 689 O O . GLY A 1 94 ? -12.319 7.310 0.214 1.00 97.06 94 GLY A O 1
ATOM 690 N N . TYR A 1 95 ? -11.174 5.874 1.498 1.00 98.44 95 TYR A N 1
ATOM 691 C CA . TYR A 1 95 ? -11.246 6.674 2.723 1.00 98.44 95 TYR A CA 1
ATOM 692 C C . TYR A 1 95 ? -9.864 6.907 3.329 1.00 98.44 95 TYR A C 1
ATOM 694 O O . TYR A 1 95 ? -9.000 6.033 3.294 1.00 98.44 95 TYR A O 1
ATOM 702 N N . VAL A 1 96 ? -9.667 8.085 3.922 1.00 98.38 96 VAL A N 1
ATOM 703 C CA . VAL A 1 96 ? -8.455 8.424 4.671 1.00 98.38 96 VAL A CA 1
ATOM 704 C C . VAL A 1 96 ? -8.382 7.558 5.929 1.00 98.38 96 VAL A C 1
ATOM 706 O O . VAL A 1 96 ? -9.353 7.472 6.683 1.00 98.38 96 VAL A O 1
ATOM 709 N N . ASP A 1 97 ? -7.223 6.931 6.154 1.00 98.44 97 ASP A N 1
ATOM 710 C CA . ASP A 1 97 ? -6.968 6.131 7.354 1.00 98.44 97 ASP A CA 1
ATOM 711 C C . ASP A 1 97 ? -7.227 6.961 8.628 1.00 98.44 97 ASP A C 1
ATOM 713 O O . ASP A 1 97 ? -6.804 8.116 8.726 1.00 98.44 97 ASP A O 1
ATOM 717 N N . ALA A 1 98 ? -7.861 6.354 9.631 1.00 98.38 98 ALA A N 1
ATOM 718 C CA . ALA A 1 98 ? -8.053 6.957 10.950 1.00 98.38 98 ALA A CA 1
ATOM 719 C C . ALA A 1 98 ? -7.330 6.156 12.036 1.00 98.38 98 ALA A C 1
ATOM 721 O O . ALA A 1 98 ? -7.107 4.953 11.893 1.00 98.38 98 ALA A O 1
ATOM 722 N N . TYR A 1 99 ? -6.992 6.825 13.137 1.00 98.12 99 TYR A N 1
ATOM 723 C CA . TYR A 1 99 ? -6.304 6.222 14.275 1.00 98.12 99 TYR A CA 1
ATOM 724 C C . TYR A 1 99 ? -7.055 6.527 15.566 1.00 98.12 99 TYR A C 1
ATOM 726 O O . TYR A 1 99 ? -7.439 7.672 15.800 1.00 98.12 99 TYR A O 1
ATOM 734 N N . VAL A 1 100 ? -7.243 5.507 16.400 1.00 97.06 100 VAL A N 1
ATOM 735 C CA . VAL A 1 100 ? -7.857 5.625 17.729 1.00 97.06 100 VAL A CA 1
ATOM 736 C C . VAL A 1 100 ? -7.087 4.778 18.733 1.00 97.06 100 VAL A C 1
ATOM 738 O O . VAL A 1 100 ? -6.497 3.763 18.370 1.00 97.06 100 VAL A O 1
ATOM 741 N N . ASP A 1 101 ? -7.105 5.165 20.005 1.00 94.81 101 ASP A N 1
ATOM 742 C CA . ASP A 1 101 ? -6.385 4.444 21.065 1.00 94.81 101 ASP A CA 1
ATOM 743 C C . ASP A 1 101 ? -7.296 3.454 21.832 1.00 94.81 101 ASP A C 1
ATOM 745 O O . ASP A 1 101 ? -6.860 2.778 22.759 1.00 94.81 101 ASP A O 1
ATOM 749 N N . ALA A 1 102 ? -8.570 3.325 21.434 1.00 90.94 102 ALA A N 1
ATOM 750 C CA . ALA A 1 102 ? -9.516 2.368 22.008 1.00 90.94 102 ALA A CA 1
ATOM 751 C C . ALA A 1 102 ? -10.478 1.809 20.946 1.00 90.94 102 ALA A C 1
ATOM 753 O O . ALA A 1 102 ? -10.983 2.551 20.104 1.00 90.94 102 ALA A O 1
ATOM 754 N N . ALA A 1 103 ? -10.784 0.511 21.018 1.00 89.25 103 ALA A N 1
ATOM 755 C CA . ALA A 1 103 ? -11.769 -0.150 20.156 1.00 89.25 103 ALA A CA 1
ATOM 756 C C . ALA A 1 103 ? -13.200 0.038 20.684 1.00 89.25 103 ALA A C 1
ATOM 758 O O . ALA A 1 103 ? -13.929 -0.929 20.876 1.00 89.25 103 ALA A O 1
ATOM 759 N N . GLN A 1 104 ? -13.590 1.277 20.976 1.00 91.81 104 GLN A N 1
ATOM 760 C CA . GLN A 1 104 ? -14.910 1.585 21.520 1.00 91.81 104 GLN A CA 1
ATOM 761 C C . GLN A 1 104 ? -15.476 2.873 20.927 1.00 91.81 104 GLN A C 1
ATOM 763 O O . GLN A 1 104 ? -14.743 3.836 20.701 1.00 91.81 104 GLN A O 1
ATOM 768 N N . GLY A 1 105 ? -16.793 2.901 20.742 1.00 93.19 105 GLY A N 1
ATOM 769 C CA . GLY A 1 105 ? -17.512 4.078 20.262 1.00 93.19 105 GLY A CA 1
ATOM 770 C C . GLY A 1 105 ? -17.578 4.162 18.739 1.00 93.19 105 GLY A C 1
ATOM 771 O O . GLY A 1 105 ? -17.462 3.156 18.041 1.00 93.19 105 GLY A O 1
ATOM 772 N N . GLU A 1 106 ? -17.809 5.371 18.230 1.00 97.19 106 GLU A N 1
ATOM 773 C CA . GLU A 1 106 ? -18.039 5.614 16.805 1.00 97.19 106 GLU A CA 1
ATOM 774 C C . GLU A 1 106 ? -16.870 6.357 16.151 1.00 97.19 106 GLU A C 1
ATOM 776 O O . GLU A 1 106 ? -16.357 7.332 16.703 1.00 97.19 106 GLU A O 1
ATOM 781 N N . VAL A 1 107 ? -16.486 5.935 14.943 1.00 98.25 107 VAL A N 1
ATOM 782 C CA . VAL A 1 107 ? -15.474 6.606 14.115 1.00 98.25 107 VAL A CA 1
ATOM 783 C C . VAL A 1 107 ? -16.049 6.896 12.735 1.00 98.25 107 VAL A C 1
ATOM 785 O O . VAL A 1 107 ? -16.569 6.006 12.063 1.00 98.25 107 VAL A O 1
ATOM 788 N N . VAL A 1 108 ? -15.931 8.147 12.291 1.00 98.44 108 VAL A N 1
ATOM 789 C CA . VAL A 1 108 ? -16.345 8.573 10.949 1.00 98.44 108 VAL A CA 1
ATOM 790 C C . VAL A 1 108 ? -15.115 8.680 10.054 1.00 98.44 108 VAL A C 1
ATOM 792 O O . VAL A 1 108 ? -14.284 9.567 10.262 1.00 98.44 108 VAL A O 1
ATOM 795 N N . LEU A 1 109 ? -14.998 7.805 9.050 1.00 98.69 109 LEU A N 1
ATOM 796 C CA . LEU A 1 109 ? -13.923 7.907 8.061 1.00 98.69 109 LEU A CA 1
ATOM 797 C C . LEU A 1 109 ? -14.253 8.975 7.019 1.00 98.69 109 LEU A C 1
ATOM 799 O O . LEU A 1 109 ? -15.370 9.038 6.503 1.00 98.69 109 LEU A O 1
ATOM 803 N N . GLN A 1 110 ? -13.262 9.803 6.692 1.00 98.44 110 GLN A N 1
ATOM 804 C CA . GLN A 1 110 ? -13.403 10.836 5.670 1.00 98.44 110 GLN A CA 1
ATOM 805 C C . GLN A 1 110 ? -13.098 10.252 4.288 1.00 98.44 110 GLN A C 1
ATOM 807 O O . GLN A 1 110 ? -12.097 9.543 4.153 1.00 98.44 110 GLN A O 1
ATOM 812 N N . PRO A 1 111 ? -13.924 10.523 3.263 1.00 98.31 111 PRO A N 1
ATOM 813 C CA . PRO A 1 111 ? -13.619 10.102 1.904 1.00 98.31 111 PRO A CA 1
ATOM 814 C C . PRO A 1 111 ? -12.341 10.786 1.412 1.00 98.31 111 PRO A C 1
ATOM 816 O O . PRO A 1 111 ? -12.060 11.937 1.754 1.00 98.31 111 PRO A O 1
ATOM 819 N N . MET A 1 112 ? -11.573 10.068 0.603 1.00 98.19 112 MET A N 1
ATOM 820 C CA . MET A 1 112 ? -10.429 10.623 -0.112 1.00 98.19 112 MET A CA 1
ATOM 821 C C . MET A 1 112 ? -10.889 11.620 -1.184 1.00 98.19 112 MET A C 1
ATOM 823 O O . MET A 1 112 ? -11.979 11.498 -1.747 1.00 98.19 112 MET A O 1
ATOM 827 N N . THR A 1 113 ? -10.040 12.596 -1.507 1.00 96.88 113 THR A N 1
ATOM 828 C CA . THR A 1 113 ? -10.163 13.327 -2.777 1.00 96.88 113 THR A CA 1
ATOM 829 C C . THR A 1 113 ? -9.885 12.382 -3.952 1.00 96.88 113 THR A C 1
ATOM 831 O O . THR A 1 113 ? -9.260 11.339 -3.773 1.00 96.88 113 THR A O 1
ATOM 834 N N . ALA A 1 114 ? -10.286 12.751 -5.173 1.00 93.38 114 ALA A N 1
ATOM 835 C CA . ALA A 1 114 ? -10.007 11.936 -6.362 1.00 93.38 114 ALA A CA 1
ATOM 836 C C . ALA A 1 114 ? -8.499 11.661 -6.554 1.00 93.38 114 ALA A C 1
ATOM 838 O O . ALA A 1 114 ? -8.097 10.547 -6.883 1.00 93.38 114 ALA A O 1
ATOM 839 N N . GLU A 1 115 ? -7.660 12.664 -6.285 1.00 92.19 115 GLU A N 1
ATOM 840 C CA . GLU A 1 115 ? -6.201 12.533 -6.335 1.00 92.19 115 GLU A CA 1
ATOM 841 C C . GLU A 1 115 ? -5.683 11.549 -5.275 1.00 92.19 115 GLU A C 1
ATOM 843 O O . GLU A 1 115 ? -4.898 10.652 -5.584 1.00 92.19 115 GLU A O 1
ATOM 848 N N . GLN A 1 116 ? -6.163 11.671 -4.033 1.00 95.44 116 GLN A N 1
ATOM 849 C CA . GLN A 1 116 ? -5.807 10.755 -2.948 1.00 95.44 116 GLN A CA 1
ATOM 850 C C . GLN A 1 116 ? -6.261 9.321 -3.237 1.00 95.44 116 GLN A C 1
ATOM 852 O O . GLN A 1 116 ? -5.514 8.384 -2.958 1.00 95.44 116 GLN A O 1
ATOM 857 N N . GLU A 1 117 ? -7.458 9.147 -3.803 1.00 95.88 117 GLU A N 1
ATOM 858 C CA . GLU A 1 117 ? -8.020 7.839 -4.131 1.00 95.88 117 GLU A CA 1
ATOM 859 C C . GLU A 1 117 ? -7.114 7.105 -5.120 1.00 95.88 117 GLU A C 1
ATOM 861 O O . GLU A 1 117 ? -6.640 6.012 -4.808 1.00 95.88 117 GLU A O 1
ATOM 866 N N . ILE A 1 118 ? -6.778 7.723 -6.255 1.00 95.56 118 ILE A N 1
ATOM 867 C CA . ILE A 1 118 ? -5.909 7.092 -7.256 1.00 95.56 118 ILE A CA 1
ATOM 868 C C . ILE A 1 118 ? -4.498 6.871 -6.694 1.00 95.56 118 ILE A C 1
ATOM 870 O O . ILE A 1 118 ? -3.925 5.788 -6.840 1.00 95.56 118 ILE A O 1
ATOM 874 N N . ALA A 1 119 ? -3.944 7.853 -5.975 1.00 93.81 119 ALA A N 1
ATOM 875 C CA . ALA A 1 119 ? -2.634 7.723 -5.340 1.00 93.81 119 ALA A CA 1
ATOM 876 C C . ALA A 1 119 ? -2.568 6.564 -4.326 1.00 93.81 119 ALA A C 1
ATOM 878 O O . ALA A 1 119 ? -1.491 5.986 -4.145 1.00 93.81 119 ALA A O 1
ATOM 879 N N . SER A 1 120 ? -3.702 6.207 -3.706 1.00 94.75 120 SER A N 1
ATOM 880 C CA . SER A 1 120 ? -3.826 5.097 -2.753 1.00 94.75 120 SER A CA 1
ATOM 881 C C . SER A 1 120 ? -3.846 3.709 -3.400 1.00 94.75 120 SER A C 1
ATOM 883 O O . SER A 1 120 ? -3.707 2.710 -2.688 1.00 94.75 120 SER A O 1
ATOM 885 N N . TYR A 1 121 ? -4.022 3.617 -4.725 1.00 96.06 121 TYR A N 1
ATOM 886 C CA . TYR A 1 121 ? -4.145 2.326 -5.392 1.00 96.06 121 TYR A CA 1
ATOM 887 C C . TYR A 1 121 ? -2.884 1.465 -5.212 1.00 96.06 121 TYR A C 1
ATOM 889 O O . TYR A 1 121 ? -1.763 1.985 -5.261 1.00 96.06 121 TYR A O 1
ATOM 897 N N . PRO A 1 122 ? -3.044 0.139 -5.025 1.00 95.12 122 PRO A N 1
ATOM 898 C CA . PRO A 1 122 ? -1.931 -0.783 -4.830 1.00 95.12 122 PRO A CA 1
ATOM 899 C C . PRO A 1 122 ? -0.892 -0.711 -5.953 1.00 95.12 122 PRO A C 1
ATOM 901 O O . PRO A 1 122 ? -1.239 -0.594 -7.128 1.00 95.12 122 PRO A O 1
ATOM 904 N N . SER A 1 123 ? 0.389 -0.857 -5.614 1.00 95.25 123 SER A N 1
ATOM 905 C CA . SER A 1 123 ? 1.494 -0.694 -6.568 1.00 95.25 123 SER A CA 1
ATOM 906 C C . SER A 1 123 ? 1.394 -1.617 -7.792 1.00 95.25 123 SER A C 1
ATOM 908 O O . SER A 1 123 ? 1.741 -1.221 -8.897 1.00 95.25 123 SER A O 1
ATOM 910 N N . ASN A 1 124 ? 0.859 -2.834 -7.646 1.00 93.75 124 ASN A N 1
ATOM 911 C CA . ASN A 1 124 ? 0.682 -3.757 -8.774 1.00 93.75 124 ASN A CA 1
ATOM 912 C C . ASN A 1 124 ? -0.322 -3.248 -9.823 1.00 93.75 124 ASN A C 1
ATOM 914 O O . ASN A 1 124 ? -0.193 -3.586 -10.996 1.00 93.75 124 ASN A O 1
ATOM 918 N N . VAL A 1 125 ? -1.298 -2.434 -9.417 1.00 95.06 125 VAL A N 1
ATOM 919 C CA . VAL A 1 125 ? -2.242 -1.787 -10.336 1.00 95.06 125 VAL A CA 1
ATOM 920 C C . VAL A 1 125 ? -1.502 -0.759 -11.186 1.00 95.06 125 VAL A C 1
ATOM 922 O O . VAL A 1 125 ? -1.621 -0.784 -12.406 1.00 95.06 125 VAL A O 1
ATOM 925 N N . TRP A 1 126 ? -0.655 0.064 -10.568 1.00 96.06 126 TRP A N 1
ATOM 926 C CA . TRP A 1 126 ? 0.209 1.001 -11.287 1.00 96.06 126 TRP A CA 1
ATOM 927 C C . TRP A 1 126 ? 1.180 0.283 -12.228 1.00 96.06 126 TRP A C 1
ATOM 929 O O . TRP A 1 126 ? 1.263 0.623 -13.401 1.00 96.06 126 TRP A O 1
ATOM 939 N N . LEU A 1 127 ? 1.862 -0.758 -11.740 1.00 95.25 127 LEU A N 1
ATOM 940 C CA . LEU A 1 127 ? 2.789 -1.556 -12.546 1.00 95.25 127 LEU A CA 1
ATOM 941 C C . LEU A 1 127 ? 2.104 -2.187 -13.767 1.00 95.25 127 LEU A C 1
ATOM 943 O O . LEU A 1 127 ? 2.726 -2.317 -14.817 1.00 95.25 127 LEU A O 1
ATOM 947 N N . SER A 1 128 ? 0.837 -2.596 -13.634 1.00 94.19 128 SER A N 1
ATOM 948 C CA . SER A 1 128 ? 0.096 -3.231 -14.729 1.00 94.19 128 SER A CA 1
ATOM 949 C C . SER A 1 128 ? -0.057 -2.327 -15.954 1.00 94.19 128 SER A C 1
ATOM 951 O O . SER A 1 128 ? -0.135 -2.856 -17.062 1.00 94.19 128 SER A O 1
ATOM 953 N N . GLN A 1 129 ? -0.056 -1.004 -15.744 1.00 95.94 129 GLN A N 1
ATOM 954 C CA . GLN A 1 129 ? -0.241 0.003 -16.790 1.00 95.94 129 GLN A CA 1
ATOM 955 C C . GLN A 1 129 ? 1.050 0.398 -17.507 1.00 95.94 129 GLN A C 1
ATOM 957 O O . GLN A 1 129 ? 0.982 1.088 -18.514 1.00 95.94 129 GLN A O 1
ATOM 962 N N . LEU A 1 130 ? 2.215 -0.049 -17.031 1.00 96.06 130 LEU A N 1
ATOM 963 C CA . LEU A 1 130 ? 3.457 0.129 -17.781 1.00 96.06 130 LEU A CA 1
ATOM 964 C C . LEU A 1 130 ? 3.467 -0.843 -18.962 1.00 96.06 130 LEU A C 1
ATOM 966 O O . LEU A 1 130 ? 3.407 -2.056 -18.746 1.00 96.06 130 LEU A O 1
ATOM 970 N N . ASP A 1 131 ? 3.515 -0.342 -20.189 1.00 96.31 131 ASP A N 1
ATOM 971 C CA . ASP A 1 131 ? 3.439 -1.137 -21.423 1.00 96.31 131 ASP A CA 1
ATOM 972 C C . ASP A 1 131 ? 4.821 -1.449 -22.017 1.00 96.31 131 ASP A C 1
ATOM 974 O O . ASP A 1 131 ? 4.950 -2.277 -22.914 1.00 96.31 131 ASP A O 1
ATOM 978 N N . PHE A 1 132 ? 5.876 -0.816 -21.499 1.00 97.31 132 PHE A N 1
ATOM 979 C CA . PHE A 1 132 ? 7.241 -0.915 -22.018 1.00 97.31 132 PHE A CA 1
ATOM 980 C C . PHE A 1 132 ? 7.308 -0.642 -23.532 1.00 97.31 132 PHE A C 1
ATOM 982 O O . PHE A 1 132 ? 7.998 -1.336 -24.283 1.00 97.31 132 PHE A O 1
ATOM 989 N N . GLY A 1 133 ? 6.563 0.369 -23.988 1.00 96.12 133 GLY A N 1
ATOM 990 C CA . GLY A 1 133 ? 6.436 0.726 -25.404 1.00 96.12 133 GLY A CA 1
ATOM 991 C C . GLY A 1 133 ? 5.820 -0.377 -26.277 1.00 96.12 133 GLY A C 1
ATOM 992 O O . GLY A 1 133 ? 6.137 -0.458 -27.466 1.00 96.12 133 GLY A O 1
ATOM 993 N N . GLY A 1 134 ? 5.000 -1.255 -25.693 1.00 97.31 134 GLY A N 1
ATOM 994 C CA . GLY A 1 134 ? 4.401 -2.421 -26.346 1.00 97.31 134 GLY A CA 1
ATOM 995 C C . GLY A 1 134 ? 5.326 -3.640 -26.436 1.00 97.31 134 GLY A C 1
ATOM 996 O O . GLY A 1 134 ? 4.973 -4.642 -27.065 1.00 97.31 134 GLY A O 1
ATOM 997 N N . ASP A 1 135 ? 6.519 -3.584 -25.834 1.00 97.81 135 ASP A N 1
ATOM 998 C CA . ASP A 1 135 ? 7.477 -4.689 -25.809 1.00 97.81 135 ASP A CA 1
ATOM 999 C C . ASP A 1 135 ? 7.200 -5.628 -24.629 1.00 97.81 135 ASP A C 1
ATOM 1001 O O . ASP A 1 135 ? 7.773 -5.524 -23.540 1.00 97.81 135 ASP A O 1
ATOM 1005 N N . GLN A 1 136 ? 6.309 -6.587 -24.870 1.00 97.12 136 GLN A N 1
ATOM 1006 C CA . GLN A 1 136 ? 5.894 -7.551 -23.857 1.00 97.12 136 GLN A CA 1
ATOM 1007 C C . GLN A 1 136 ? 7.060 -8.406 -23.324 1.00 97.12 136 GLN A C 1
ATOM 1009 O O . GLN A 1 136 ? 7.097 -8.712 -22.133 1.00 97.12 136 GLN A O 1
ATOM 1014 N N . ALA A 1 137 ? 8.039 -8.759 -24.165 1.00 97.38 137 ALA A N 1
ATOM 1015 C CA . ALA A 1 137 ? 9.188 -9.560 -23.739 1.00 97.38 137 ALA A CA 1
ATOM 1016 C C . ALA A 1 137 ? 10.115 -8.765 -22.806 1.00 97.38 137 ALA A C 1
ATOM 1018 O O . ALA A 1 137 ? 10.619 -9.300 -21.811 1.00 97.38 137 ALA A O 1
ATOM 1019 N N . LEU A 1 138 ? 10.303 -7.472 -23.086 1.00 97.88 138 LEU A N 1
ATOM 1020 C CA . LEU A 1 138 ? 11.045 -6.577 -22.203 1.00 97.88 138 LEU A CA 1
ATOM 1021 C C . LEU A 1 138 ? 10.317 -6.370 -20.872 1.00 97.88 138 LEU A C 1
ATOM 1023 O O . LEU A 1 138 ? 10.949 -6.440 -19.818 1.00 97.88 138 LEU A O 1
ATOM 1027 N N . LYS A 1 139 ? 8.994 -6.170 -20.902 1.00 96.88 139 LYS A N 1
ATOM 1028 C CA . LYS A 1 139 ? 8.167 -6.058 -19.691 1.00 96.88 139 LYS A CA 1
ATOM 1029 C C . LYS A 1 139 ? 8.292 -7.297 -18.809 1.00 96.88 139 LYS A C 1
ATOM 1031 O O . LYS A 1 139 ? 8.508 -7.174 -17.605 1.00 96.88 139 LYS A O 1
ATOM 1036 N N . GLU A 1 140 ? 8.199 -8.487 -19.396 1.00 95.81 140 GLU A N 1
ATOM 1037 C CA . GLU A 1 140 ? 8.378 -9.755 -18.681 1.00 95.81 140 GLU A CA 1
ATOM 1038 C C . GLU A 1 140 ? 9.789 -9.878 -18.099 1.00 95.81 140 GLU A C 1
ATOM 1040 O O . GLU A 1 140 ? 9.942 -10.208 -16.923 1.00 95.81 140 GLU A O 1
ATOM 1045 N N . THR A 1 141 ? 10.818 -9.529 -18.874 1.00 95.94 141 THR A N 1
ATOM 1046 C CA . THR A 1 141 ? 12.212 -9.516 -18.405 1.00 95.94 141 THR A CA 1
ATOM 1047 C C . THR A 1 141 ? 12.392 -8.560 -17.225 1.00 95.94 141 THR A C 1
ATOM 1049 O O . THR A 1 141 ? 12.986 -8.937 -16.213 1.00 95.94 141 THR A O 1
ATOM 1052 N N . PHE A 1 142 ? 11.832 -7.352 -17.296 1.00 96.50 142 PHE A N 1
ATOM 1053 C CA . PHE A 1 142 ? 11.832 -6.402 -16.187 1.00 96.50 142 PHE A CA 1
ATOM 1054 C C . PHE A 1 142 ? 11.122 -6.971 -14.955 1.00 96.50 142 PHE A C 1
ATOM 1056 O O . PHE A 1 142 ? 11.679 -6.964 -13.859 1.00 96.50 142 PHE A O 1
ATOM 1063 N N . GLN A 1 143 ? 9.908 -7.501 -15.111 1.00 94.94 143 GLN A N 1
ATOM 1064 C CA . GLN A 1 143 ? 9.128 -8.023 -13.990 1.00 94.94 143 GLN A CA 1
ATOM 1065 C C . GLN A 1 143 ? 9.824 -9.208 -13.312 1.00 94.94 143 GLN A C 1
ATOM 1067 O O . GLN A 1 143 ? 9.925 -9.227 -12.086 1.00 94.94 143 GLN A O 1
ATOM 1072 N N . LEU A 1 144 ? 10.374 -10.146 -14.086 1.00 94.12 144 LEU A N 1
ATOM 1073 C CA . LEU A 1 144 ? 11.105 -11.300 -13.559 1.00 94.12 144 LEU A CA 1
ATOM 1074 C C . LEU A 1 144 ? 12.351 -10.895 -12.766 1.00 94.12 144 LEU A C 1
ATOM 1076 O O . LEU A 1 144 ? 12.663 -11.522 -11.757 1.00 94.12 144 LEU A O 1
ATOM 1080 N N . ASN A 1 145 ? 13.057 -9.851 -13.204 1.00 95.38 145 ASN A N 1
ATOM 1081 C CA . ASN A 1 145 ? 14.333 -9.462 -12.606 1.00 95.38 145 ASN A CA 1
ATOM 1082 C C . ASN A 1 145 ? 14.212 -8.394 -11.516 1.00 95.38 145 ASN A C 1
ATOM 1084 O O . ASN A 1 145 ? 15.068 -8.333 -10.636 1.00 95.38 145 ASN A O 1
ATOM 1088 N N . CYS A 1 146 ? 13.166 -7.567 -11.546 1.00 94.06 146 CYS A N 1
ATOM 1089 C CA . CYS A 1 146 ? 12.998 -6.452 -10.617 1.00 94.06 146 CYS A CA 1
ATOM 1090 C C . CYS A 1 146 ? 11.871 -6.688 -9.602 1.00 94.06 146 CYS A C 1
ATOM 1092 O O . CYS A 1 146 ? 12.001 -6.270 -8.453 1.00 94.06 146 CYS A O 1
ATOM 1094 N N . ALA A 1 147 ? 10.776 -7.369 -9.961 1.00 89.75 147 ALA A N 1
ATOM 1095 C CA . ALA A 1 147 ? 9.671 -7.626 -9.026 1.00 89.75 147 ALA A CA 1
ATOM 1096 C C . ALA A 1 147 ? 9.900 -8.849 -8.118 1.00 89.75 147 ALA A C 1
ATOM 1098 O O . ALA A 1 147 ? 9.059 -9.152 -7.275 1.00 89.75 147 ALA A O 1
ATOM 1099 N N . PHE A 1 148 ? 11.037 -9.535 -8.271 1.00 84.56 148 PHE A N 1
ATOM 1100 C CA . PHE A 1 148 ? 11.402 -10.700 -7.466 1.00 84.56 148 PHE A CA 1
ATOM 1101 C C . PHE A 1 148 ? 11.719 -10.350 -6.003 1.00 84.56 148 PHE A C 1
ATOM 1103 O O . PHE A 1 148 ? 11.298 -11.068 -5.101 1.00 84.56 148 PHE A O 1
ATOM 1110 N N . CYS A 1 149 ? 12.442 -9.252 -5.755 1.00 90.00 149 CYS A N 1
ATOM 1111 C CA . CYS A 1 149 ? 12.894 -8.897 -4.402 1.00 90.00 149 CYS A CA 1
ATOM 1112 C C . CYS A 1 149 ? 11.867 -8.066 -3.627 1.00 90.00 149 CYS A C 1
ATOM 1114 O O . CYS A 1 149 ? 11.739 -8.197 -2.414 1.00 90.00 149 CYS A O 1
ATOM 1116 N N . HIS A 1 150 ? 11.155 -7.175 -4.314 1.00 92.50 150 HIS A N 1
ATOM 1117 C CA . HIS A 1 150 ? 10.156 -6.310 -3.704 1.00 92.50 150 HIS A CA 1
ATOM 1118 C C . HIS A 1 150 ? 9.106 -5.888 -4.729 1.00 92.50 150 HIS A C 1
ATOM 1120 O O . HIS A 1 150 ? 9.315 -5.938 -5.943 1.00 92.50 150 HIS A O 1
ATOM 1126 N N . GLN A 1 151 ? 7.975 -5.396 -4.228 1.00 91.88 151 GLN A N 1
ATOM 1127 C CA . GLN A 1 151 ? 6.930 -4.846 -5.080 1.00 91.88 151 GLN A CA 1
ATOM 1128 C C . GLN A 1 151 ? 7.454 -3.633 -5.869 1.00 91.88 151 GLN A C 1
ATOM 1130 O O . GLN A 1 151 ? 8.097 -2.745 -5.306 1.00 91.88 151 GLN A O 1
ATOM 1135 N N . GLN A 1 152 ? 7.168 -3.595 -7.171 1.00 94.75 152 GLN A N 1
ATOM 1136 C CA . GLN A 1 152 ? 7.467 -2.460 -8.051 1.00 94.75 152 GLN A CA 1
ATOM 1137 C C . GLN A 1 152 ? 6.315 -1.444 -8.063 1.00 94.75 152 GLN A C 1
ATOM 1139 O O . GLN A 1 152 ? 5.195 -1.774 -7.671 1.00 94.75 152 GLN A O 1
ATOM 1144 N N . ALA A 1 153 ? 6.591 -0.221 -8.529 1.00 95.12 153 ALA A N 1
ATOM 1145 C CA . ALA A 1 153 ? 5.633 0.890 -8.647 1.00 95.12 153 ALA A CA 1
ATOM 1146 C C . ALA A 1 153 ? 5.049 1.412 -7.315 1.00 95.12 153 ALA A C 1
ATOM 1148 O O . ALA A 1 153 ? 3.940 1.957 -7.270 1.00 95.12 153 ALA A O 1
ATOM 1149 N N . SER A 1 154 ? 5.791 1.273 -6.209 1.00 94.19 154 SER A N 1
ATOM 1150 C CA . SER A 1 154 ? 5.424 1.912 -4.938 1.00 94.19 154 SER A CA 1
ATOM 1151 C C . SER A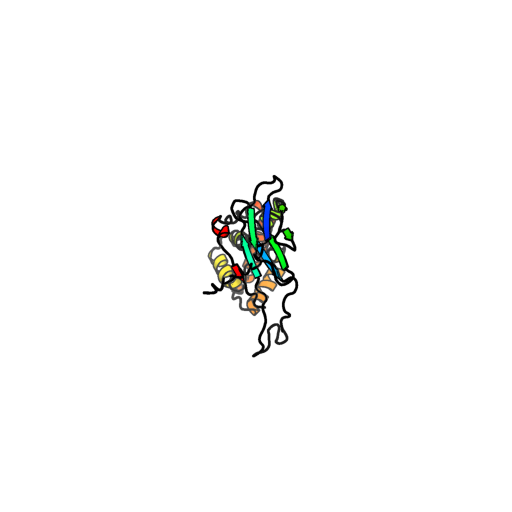 1 154 ? 5.349 3.442 -5.088 1.00 94.19 154 SER A C 1
ATOM 1153 O O . SER A 1 154 ? 5.963 3.989 -6.010 1.00 94.19 154 SER A O 1
ATOM 1155 N N . PRO A 1 155 ? 4.661 4.176 -4.190 1.00 92.94 155 PRO A N 1
ATOM 1156 C CA . PRO A 1 155 ? 4.617 5.640 -4.255 1.00 92.94 155 PRO A CA 1
ATOM 1157 C C . PRO A 1 155 ? 6.005 6.286 -4.386 1.00 92.94 155 PRO A C 1
ATOM 1159 O O . PRO A 1 155 ? 6.186 7.201 -5.178 1.00 92.94 155 PRO A O 1
ATOM 1162 N N . PHE A 1 156 ? 7.012 5.745 -3.690 1.00 91.94 156 PHE A N 1
ATOM 1163 C CA . PHE A 1 156 ? 8.399 6.201 -3.800 1.00 91.94 156 PHE A CA 1
ATOM 1164 C C . PHE A 1 156 ? 9.016 5.944 -5.186 1.00 91.94 156 PHE A C 1
ATOM 1166 O O . PHE A 1 156 ? 9.759 6.778 -5.706 1.00 91.94 156 PHE A O 1
ATOM 1173 N N . MET A 1 157 ? 8.741 4.792 -5.800 1.00 92.25 157 MET A N 1
ATOM 1174 C CA . MET A 1 157 ? 9.278 4.433 -7.122 1.00 92.25 157 MET A CA 1
ATOM 1175 C C . MET A 1 157 ? 8.623 5.230 -8.248 1.00 92.25 157 MET A C 1
ATOM 1177 O O . MET A 1 157 ? 9.262 5.480 -9.262 1.00 92.25 157 MET A O 1
ATOM 1181 N N . ARG A 1 158 ? 7.383 5.678 -8.049 1.00 92.69 158 ARG A N 1
ATOM 1182 C CA . ARG A 1 158 ? 6.639 6.483 -9.023 1.00 92.69 158 ARG A CA 1
ATOM 1183 C C . ARG A 1 158 ? 7.006 7.966 -9.015 1.00 92.69 158 ARG A C 1
ATOM 1185 O O . ARG A 1 158 ? 6.468 8.706 -9.831 1.00 92.69 158 ARG A O 1
ATOM 1192 N N . SER A 1 159 ? 7.887 8.422 -8.125 1.00 92.62 159 SER A N 1
ATOM 1193 C CA . SER A 1 159 ? 8.406 9.795 -8.176 1.00 92.62 159 SER A CA 1
ATOM 1194 C C . SER A 1 159 ? 9.211 10.052 -9.455 1.00 92.62 159 SER A C 1
ATOM 1196 O O . SER A 1 159 ? 9.890 9.151 -9.954 1.00 92.62 159 SER A O 1
ATOM 1198 N N . GLU A 1 160 ? 9.153 11.291 -9.950 1.00 94.50 160 GLU A N 1
ATOM 1199 C CA . GLU A 1 160 ? 9.922 11.758 -11.112 1.00 94.50 160 GLU A CA 1
ATOM 1200 C C . GLU A 1 160 ? 11.419 11.481 -10.934 1.00 94.50 160 GLU A C 1
ATOM 1202 O O . GLU A 1 160 ? 11.989 11.746 -9.870 1.00 94.50 160 GLU A O 1
ATOM 1207 N N . ARG A 1 161 ? 12.044 10.938 -11.981 1.00 95.88 161 ARG A N 1
ATOM 1208 C CA . ARG A 1 161 ? 13.467 10.592 -12.024 1.00 95.88 161 ARG A CA 1
ATOM 1209 C C . ARG A 1 161 ? 13.996 10.790 -13.436 1.00 95.88 161 ARG A C 1
ATOM 1211 O O . ARG A 1 161 ? 13.301 10.486 -14.402 1.00 95.88 161 ARG A O 1
ATOM 1218 N N . THR A 1 162 ? 15.233 11.258 -13.555 1.00 97.69 162 THR A N 1
ATOM 1219 C CA . THR A 1 162 ? 15.918 11.314 -14.851 1.00 97.69 162 THR A CA 1
ATOM 1220 C C . THR A 1 162 ? 16.277 9.907 -15.335 1.00 97.69 162 THR A C 1
ATOM 1222 O O . THR A 1 162 ? 16.255 8.943 -14.564 1.00 97.69 162 THR A O 1
ATOM 1225 N N . GLU A 1 163 ? 16.623 9.773 -16.616 1.00 97.69 163 GLU A N 1
ATOM 1226 C CA . GLU A 1 163 ? 17.085 8.488 -17.157 1.00 97.69 163 GLU A CA 1
ATOM 1227 C C . GLU A 1 163 ? 18.350 8.007 -16.443 1.00 97.69 163 GLU A C 1
ATOM 1229 O O . GLU A 1 163 ? 18.432 6.847 -16.056 1.00 97.69 163 GLU A O 1
ATOM 1234 N N . GLU A 1 164 ? 19.299 8.903 -16.172 1.00 98.25 164 GLU A N 1
ATOM 1235 C CA . GLU A 1 164 ? 20.553 8.577 -15.486 1.00 98.25 164 GLU A CA 1
ATOM 1236 C C . GLU A 1 164 ? 20.299 8.090 -14.056 1.00 98.25 164 GLU A C 1
ATOM 1238 O O . GLU A 1 164 ? 20.956 7.166 -13.575 1.00 98.25 164 GLU A O 1
ATOM 1243 N N . GLN A 1 165 ? 19.311 8.679 -13.374 1.00 98.25 165 GLN A N 1
ATOM 1244 C CA . GLN A 1 165 ? 18.889 8.214 -12.055 1.00 98.25 165 GLN A CA 1
ATOM 1245 C C . GLN A 1 165 ? 18.290 6.808 -12.126 1.00 98.25 165 GLN A C 1
ATOM 1247 O O . GLN A 1 165 ? 18.585 5.982 -11.262 1.00 98.25 165 GLN A O 1
ATOM 1252 N N . TRP A 1 166 ? 17.475 6.517 -13.141 1.00 97.94 166 TRP A N 1
ATOM 1253 C CA . TRP A 1 166 ? 16.930 5.176 -13.343 1.00 97.94 166 TRP A CA 1
ATOM 1254 C C . TRP A 1 166 ? 18.014 4.150 -13.662 1.00 97.94 166 TRP A C 1
ATOM 1256 O O . TRP A 1 166 ? 18.027 3.099 -13.026 1.00 97.94 166 TRP A O 1
ATOM 1266 N N . VAL A 1 167 ? 18.951 4.463 -14.562 1.00 98.44 167 VAL A N 1
ATOM 1267 C CA . VAL A 1 167 ? 20.099 3.594 -14.869 1.00 98.44 167 VAL A CA 1
ATOM 1268 C C . VAL A 1 167 ? 20.897 3.300 -13.601 1.00 98.44 167 VAL A C 1
ATOM 1270 O O . VAL A 1 167 ? 21.097 2.138 -13.261 1.00 98.44 167 VAL A O 1
ATOM 1273 N N . SER A 1 168 ? 21.247 4.330 -12.825 1.00 98.31 168 SER A N 1
ATOM 1274 C CA . SER A 1 168 ? 21.981 4.153 -11.567 1.00 98.31 168 SER A CA 1
ATOM 1275 C C . SER A 1 168 ? 21.229 3.270 -10.559 1.00 98.31 168 SER A C 1
ATOM 1277 O O . SER A 1 168 ? 21.833 2.448 -9.866 1.00 98.31 168 SER A O 1
ATOM 1279 N N . ILE A 1 169 ? 19.899 3.397 -10.477 1.00 96.81 169 ILE A N 1
ATOM 1280 C CA . ILE A 1 169 ? 19.069 2.532 -9.628 1.00 96.81 169 ILE A CA 1
ATOM 1281 C C . ILE A 1 169 ? 19.101 1.087 -10.130 1.00 96.81 169 ILE A C 1
ATOM 1283 O O . ILE A 1 169 ? 19.275 0.187 -9.312 1.00 96.81 169 ILE A O 1
ATOM 1287 N N . ILE A 1 170 ? 18.940 0.864 -11.434 1.00 97.50 170 ILE A N 1
ATOM 1288 C CA . ILE A 1 170 ? 18.953 -0.465 -12.057 1.00 97.50 170 ILE A CA 1
ATOM 1289 C C . ILE A 1 170 ? 20.298 -1.155 -11.811 1.00 97.50 170 ILE A C 1
ATOM 1291 O O . ILE A 1 170 ? 20.325 -2.278 -11.309 1.00 97.50 170 ILE A O 1
ATOM 1295 N N . GLU A 1 171 ? 21.410 -0.468 -12.075 1.00 97.69 171 GLU A N 1
ATOM 1296 C CA . GLU A 1 171 ? 22.761 -0.978 -11.826 1.00 97.69 171 GLU A CA 1
ATOM 1297 C C . GLU A 1 171 ? 22.954 -1.346 -10.354 1.00 97.69 171 GLU A C 1
ATOM 1299 O O . GLU A 1 171 ? 23.450 -2.429 -10.039 1.00 97.69 171 GLU A O 1
ATOM 1304 N N . ARG A 1 172 ? 22.488 -0.490 -9.435 1.00 97.25 172 ARG A N 1
ATOM 1305 C CA . ARG A 1 172 ? 22.531 -0.773 -7.997 1.00 97.25 172 ARG A CA 1
ATOM 1306 C C . ARG A 1 172 ? 21.665 -1.973 -7.617 1.00 97.25 1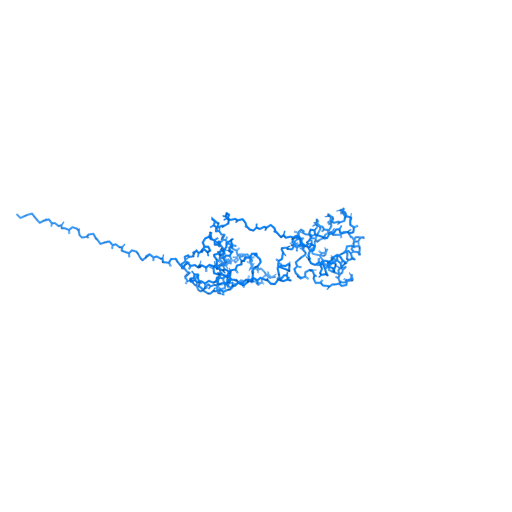72 ARG A C 1
ATOM 1308 O O . ARG A 1 172 ? 22.082 -2.782 -6.802 1.00 97.25 172 ARG A O 1
ATOM 1315 N N . MET A 1 173 ? 20.462 -2.117 -8.169 1.00 96.88 173 MET A N 1
ATOM 1316 C CA . MET A 1 173 ? 19.633 -3.293 -7.876 1.00 96.88 173 MET A CA 1
ATOM 1317 C C . MET A 1 173 ? 20.273 -4.570 -8.423 1.00 96.88 173 MET A C 1
ATOM 1319 O O . MET A 1 173 ? 20.172 -5.618 -7.785 1.00 96.88 173 MET A O 1
ATOM 1323 N N . ASN A 1 174 ? 20.995 -4.486 -9.545 1.00 96.38 174 ASN A N 1
ATOM 1324 C CA . ASN A 1 174 ? 21.772 -5.607 -10.058 1.00 96.38 174 ASN A CA 1
ATOM 1325 C C . ASN A 1 174 ? 22.902 -6.026 -9.099 1.00 96.38 174 ASN A C 1
ATOM 1327 O O . ASN A 1 174 ? 23.159 -7.222 -8.960 1.00 96.38 174 ASN A O 1
ATOM 1331 N N . THR A 1 175 ? 23.534 -5.096 -8.365 1.00 95.75 175 THR A N 1
ATOM 1332 C CA . THR A 1 175 ? 24.510 -5.471 -7.318 1.00 95.75 175 THR A CA 1
ATOM 1333 C C . THR A 1 175 ? 23.860 -6.144 -6.105 1.00 95.75 175 THR A C 1
ATOM 1335 O O . THR A 1 175 ? 24.516 -6.927 -5.422 1.00 95.75 175 THR A O 1
ATOM 1338 N N . TYR A 1 176 ? 22.564 -5.908 -5.874 1.00 94.19 176 TYR A N 1
ATOM 1339 C CA . TYR A 1 176 ? 21.753 -6.581 -4.851 1.00 94.19 176 TYR A CA 1
ATOM 1340 C C . TYR A 1 176 ? 21.066 -7.864 -5.343 1.00 94.19 176 TYR A C 1
ATOM 1342 O O . TYR A 1 176 ? 20.274 -8.458 -4.614 1.00 94.19 176 TYR A O 1
ATOM 1350 N N . GLY A 1 177 ? 21.380 -8.322 -6.557 1.00 93.38 177 GLY A N 1
ATOM 1351 C CA . GLY A 1 177 ? 20.932 -9.615 -7.072 1.00 93.38 177 GLY A CA 1
ATOM 1352 C C . GLY A 1 177 ? 19.804 -9.563 -8.100 1.00 93.38 1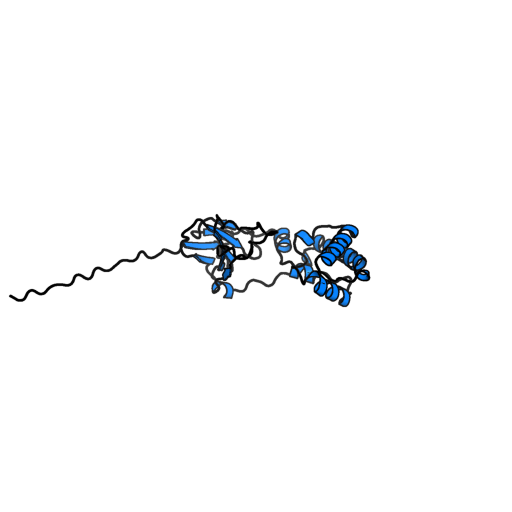77 GLY A C 1
ATOM 1353 O O . GLY A 1 177 ? 19.430 -10.626 -8.600 1.00 93.38 177 GLY A O 1
ATOM 1354 N N . ALA A 1 178 ? 19.304 -8.380 -8.478 1.00 95.19 178 ALA A N 1
ATOM 1355 C CA . ALA A 1 178 ? 18.538 -8.260 -9.719 1.00 95.19 178 ALA A CA 1
ATOM 1356 C C . ALA A 1 178 ? 19.419 -8.670 -10.916 1.00 95.19 178 ALA A C 1
ATOM 1358 O O . ALA A 1 178 ? 20.649 -8.593 -10.867 1.00 95.19 178 ALA A O 1
ATOM 1359 N N . ARG A 1 179 ? 18.808 -9.166 -11.993 1.00 94.19 179 ARG A N 1
ATOM 1360 C CA . ARG A 1 179 ? 19.547 -9.660 -13.169 1.00 94.19 179 ARG A CA 1
ATOM 1361 C C . ARG A 1 179 ? 19.010 -9.085 -14.474 1.00 94.19 179 ARG A C 1
ATOM 1363 O O . ARG A 1 179 ? 18.886 -9.799 -15.464 1.00 94.19 179 ARG A O 1
ATOM 1370 N N . LEU A 1 180 ? 18.689 -7.789 -14.482 1.00 96.56 180 LEU A N 1
ATOM 1371 C CA . LEU A 1 180 ? 18.291 -7.123 -15.722 1.00 96.56 180 LEU A CA 1
ATOM 1372 C C . LEU A 1 180 ? 19.511 -7.028 -16.665 1.00 96.56 180 LEU A C 1
ATOM 1374 O O . LEU A 1 180 ? 20.547 -6.517 -16.216 1.00 96.56 180 LEU A O 1
ATOM 1378 N N . PRO A 1 181 ? 19.432 -7.499 -17.925 1.00 96.31 181 PRO A N 1
ATOM 1379 C CA . PRO A 1 181 ? 20.546 -7.432 -18.873 1.00 96.31 181 PRO A CA 1
ATOM 1380 C C . PRO A 1 181 ? 21.050 -6.001 -19.080 1.00 96.31 181 PRO A C 1
ATOM 1382 O O . PRO A 1 181 ? 20.249 -5.080 -19.194 1.00 96.31 181 PRO A O 1
ATOM 1385 N N . THR A 1 182 ? 22.371 -5.808 -19.154 1.00 96.19 182 THR A N 1
ATOM 1386 C CA . THR A 1 182 ? 22.980 -4.474 -19.331 1.00 96.19 182 THR A CA 1
ATOM 1387 C C . THR A 1 182 ? 22.474 -3.760 -20.583 1.00 96.19 182 THR A C 1
ATOM 1389 O O . THR A 1 182 ? 22.202 -2.563 -20.531 1.00 96.19 182 THR A O 1
ATOM 1392 N N . ASP A 1 183 ? 22.269 -4.499 -21.674 1.00 97.00 183 ASP A N 1
ATOM 1393 C CA . ASP A 1 183 ? 21.760 -3.949 -22.937 1.00 97.00 183 ASP A CA 1
ATOM 1394 C C . ASP A 1 183 ? 20.335 -3.371 -22.801 1.00 97.00 183 ASP A C 1
ATOM 1396 O O . ASP A 1 183 ? 19.955 -2.479 -23.561 1.00 97.00 183 ASP A O 1
ATOM 1400 N N . ASP A 1 184 ? 19.569 -3.810 -21.794 1.00 97.62 184 ASP A N 1
ATOM 1401 C CA . ASP A 1 184 ? 18.207 -3.336 -21.534 1.00 97.62 184 ASP A CA 1
ATOM 1402 C C . ASP A 1 184 ? 18.158 -2.104 -20.617 1.00 97.62 184 ASP A C 1
ATOM 1404 O O . ASP A 1 184 ? 17.126 -1.434 -20.558 1.00 97.62 184 ASP A O 1
ATOM 1408 N N . HIS A 1 185 ? 19.241 -1.766 -19.902 1.00 97.81 185 HIS A N 1
ATOM 1409 C CA . HIS A 1 185 ? 19.223 -0.741 -18.843 1.00 97.81 185 HIS A CA 1
ATOM 1410 C C . HIS A 1 185 ? 18.737 0.615 -19.347 1.00 97.81 185 HIS A C 1
ATOM 1412 O O . HIS A 1 185 ? 17.817 1.189 -18.765 1.00 97.81 185 HIS A O 1
ATOM 1418 N N . GLN A 1 186 ? 19.310 1.107 -20.449 1.00 98.25 186 GLN A N 1
ATOM 1419 C CA . GLN A 1 186 ? 18.942 2.411 -21.004 1.00 98.25 186 GLN A CA 1
ATOM 1420 C C . GLN A 1 186 ? 17.495 2.420 -21.507 1.00 98.25 186 GLN A C 1
ATOM 1422 O O . GLN A 1 186 ? 16.754 3.372 -21.256 1.00 98.25 186 GLN A O 1
ATOM 1427 N N . LYS A 1 187 ? 17.077 1.351 -22.198 1.00 98.19 187 LYS A N 1
ATOM 1428 C CA . LYS A 1 187 ? 15.723 1.237 -22.752 1.00 98.19 187 LYS A CA 1
ATOM 1429 C C . LYS A 1 187 ? 14.685 1.203 -21.631 1.00 98.19 187 LYS A C 1
ATOM 1431 O O . LYS A 1 187 ? 13.726 1.968 -21.667 1.00 98.19 187 LYS A O 1
ATOM 1436 N N . VAL A 1 188 ? 14.908 0.379 -20.607 1.00 97.94 188 VAL A N 1
ATOM 1437 C CA . VAL A 1 188 ? 14.040 0.303 -19.425 1.00 97.94 188 VAL A CA 1
ATOM 1438 C C . VAL A 1 188 ? 14.009 1.637 -18.683 1.00 97.94 188 VAL A C 1
ATOM 1440 O O . VAL A 1 188 ? 12.929 2.099 -18.336 1.00 97.94 188 VAL A O 1
ATOM 1443 N N . ALA A 1 189 ? 15.150 2.296 -18.475 1.00 98.12 189 ALA A N 1
ATOM 1444 C CA . ALA A 1 189 ? 15.202 3.592 -17.799 1.00 98.12 189 ALA A CA 1
ATOM 1445 C C . ALA A 1 189 ? 14.371 4.671 -18.514 1.00 98.12 189 ALA A C 1
ATOM 1447 O O . ALA A 1 189 ? 13.624 5.408 -17.864 1.00 98.12 189 ALA A O 1
ATOM 1448 N N . SER A 1 190 ? 14.473 4.738 -19.844 1.00 98.38 190 SER A N 1
ATOM 1449 C CA . SER A 1 190 ? 13.708 5.681 -20.664 1.00 98.38 190 SER A CA 1
ATOM 1450 C C . SER A 1 190 ? 12.202 5.409 -20.581 1.00 98.38 190 SER A C 1
ATOM 1452 O O . SER A 1 190 ? 11.432 6.311 -20.244 1.00 98.38 190 SER A O 1
ATOM 1454 N N . LEU A 1 191 ? 11.798 4.143 -20.743 1.00 98.31 191 LEU A N 1
ATOM 1455 C CA . LEU A 1 191 ? 10.398 3.717 -20.651 1.00 98.31 191 LEU A CA 1
ATOM 1456 C C . LEU A 1 191 ? 9.803 3.965 -19.258 1.00 98.31 191 LEU A C 1
ATOM 1458 O O . LEU A 1 191 ? 8.723 4.535 -19.150 1.00 98.31 191 LEU A O 1
ATOM 1462 N N . LEU A 1 192 ? 10.519 3.621 -18.180 1.00 97.50 192 LEU A N 1
ATOM 1463 C CA . LEU A 1 192 ? 10.055 3.873 -16.811 1.00 97.50 192 LEU A CA 1
ATOM 1464 C C . LEU A 1 192 ? 9.834 5.366 -16.557 1.00 97.50 192 LEU A C 1
ATOM 1466 O O . LEU A 1 192 ? 8.833 5.743 -1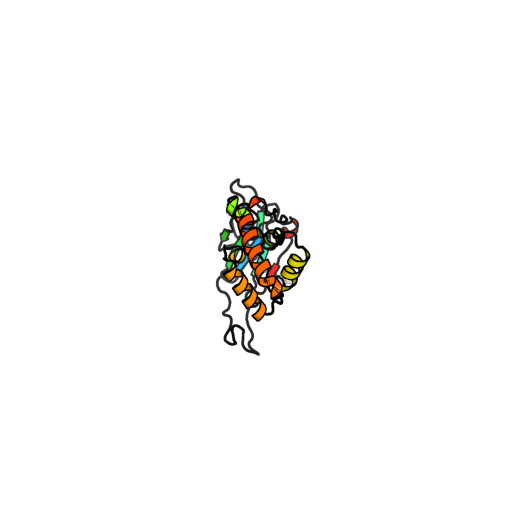5.951 1.00 97.50 192 LEU A O 1
ATOM 1470 N N . ARG A 1 193 ? 10.747 6.233 -17.011 1.00 97.44 193 ARG A N 1
ATOM 1471 C CA . ARG A 1 193 ? 10.565 7.685 -16.890 1.00 97.44 193 ARG A CA 1
ATOM 1472 C C . ARG A 1 193 ? 9.301 8.139 -17.616 1.00 97.44 193 ARG A C 1
ATOM 1474 O O . ARG A 1 193 ? 8.493 8.858 -17.031 1.00 97.44 193 ARG A O 1
ATOM 1481 N N . GLU A 1 194 ? 9.170 7.760 -18.881 1.00 97.81 194 GLU A N 1
ATOM 1482 C CA . GLU A 1 194 ? 8.108 8.242 -19.763 1.00 97.81 194 GLU A CA 1
ATOM 1483 C C . GLU A 1 194 ? 6.734 7.747 -19.330 1.00 97.81 194 GLU A C 1
ATOM 1485 O O . GLU A 1 194 ? 5.832 8.560 -19.148 1.00 97.81 194 GLU A O 1
ATOM 1490 N N . GLU A 1 195 ? 6.594 6.451 -19.072 1.00 97.69 195 GLU A N 1
ATOM 1491 C CA . GLU A 1 195 ? 5.312 5.846 -18.719 1.00 97.69 195 GLU A CA 1
ATOM 1492 C C . GLU A 1 195 ? 4.867 6.242 -17.309 1.00 97.69 195 GLU A C 1
ATOM 1494 O O . GLU A 1 195 ? 3.696 6.544 -17.095 1.00 97.69 195 GLU A O 1
ATOM 1499 N N . TYR A 1 196 ? 5.779 6.350 -16.332 1.00 96.75 196 TYR A N 1
ATOM 1500 C CA . TYR A 1 196 ? 5.376 6.897 -15.033 1.00 96.75 196 TYR A CA 1
ATOM 1501 C C . TYR A 1 196 ? 5.009 8.379 -15.110 1.00 96.75 196 TYR A C 1
ATOM 1503 O O . TYR A 1 196 ? 4.169 8.815 -14.324 1.00 96.75 196 TYR A O 1
ATOM 1511 N N . ARG A 1 197 ? 5.629 9.166 -16.001 1.00 96.06 197 ARG A N 1
ATOM 1512 C CA . ARG A 1 197 ? 5.208 10.555 -16.228 1.00 96.06 197 ARG A CA 1
ATOM 1513 C C . ARG A 1 197 ? 3.808 10.601 -16.820 1.00 96.06 197 ARG A C 1
ATOM 1515 O O . ARG A 1 197 ? 2.976 11.310 -16.263 1.00 96.06 197 ARG A O 1
ATOM 1522 N N . ASP A 1 198 ? 3.541 9.800 -17.846 1.00 96.38 198 ASP A N 1
ATOM 1523 C CA . ASP A 1 198 ? 2.214 9.701 -18.458 1.00 96.38 198 ASP A CA 1
ATOM 1524 C C . ASP A 1 198 ? 1.144 9.348 -17.414 1.00 96.38 198 ASP A C 1
ATOM 1526 O O . ASP A 1 198 ? 0.181 10.087 -17.241 1.00 96.38 198 ASP A O 1
ATOM 1530 N N . LEU A 1 199 ? 1.377 8.322 -16.588 1.00 95.44 199 LEU A N 1
ATOM 1531 C CA . LEU A 1 199 ? 0.441 7.933 -15.526 1.00 95.44 199 LEU A CA 1
ATOM 1532 C C . LEU A 1 199 ? 0.270 8.986 -14.417 1.00 95.44 199 LEU A C 1
ATOM 1534 O O . LEU A 1 199 ? -0.740 8.972 -13.714 1.00 95.44 199 LEU A O 1
ATOM 1538 N N . ARG A 1 200 ? 1.247 9.875 -14.196 1.00 92.50 200 ARG A N 1
ATOM 1539 C CA . ARG A 1 200 ? 1.104 11.000 -13.251 1.00 92.50 200 ARG A CA 1
ATOM 1540 C C . ARG A 1 200 ? 0.284 12.138 -13.849 1.00 92.50 200 ARG A C 1
ATOM 1542 O O . ARG A 1 200 ? -0.465 12.778 -13.117 1.00 92.50 200 ARG A O 1
ATOM 1549 N N . GLU A 1 201 ? 0.455 12.399 -15.140 1.00 94.25 201 GLU A N 1
ATOM 1550 C CA . GLU A 1 201 ? -0.280 13.429 -15.881 1.00 94.25 201 GLU A CA 1
ATOM 1551 C C . GLU A 1 201 ? -1.714 12.975 -16.213 1.00 94.25 201 GLU A C 1
ATOM 1553 O O . GLU A 1 201 ? -2.617 13.810 -16.293 1.00 94.25 201 GLU A O 1
ATOM 1558 N N . HIS A 1 202 ? -1.930 11.659 -16.300 1.00 95.12 202 HIS A N 1
ATOM 1559 C CA . HIS A 1 202 ? -3.195 10.999 -16.633 1.00 95.12 202 HIS A CA 1
ATOM 1560 C C . HIS A 1 202 ? -3.557 9.877 -15.636 1.00 95.12 202 HIS A C 1
ATOM 1562 O O . HIS A 1 202 ? -3.676 8.702 -16.008 1.00 95.12 202 HIS A O 1
ATOM 1568 N N . PRO A 1 203 ? -3.736 10.195 -14.339 1.00 93.31 203 PRO A N 1
ATOM 1569 C CA . PRO A 1 203 ? -3.956 9.197 -13.291 1.00 93.31 203 PRO A CA 1
ATOM 1570 C C . PRO A 1 203 ? -5.248 8.384 -13.475 1.00 93.31 203 PRO A C 1
ATOM 1572 O O . PRO A 1 203 ? -5.352 7.264 -12.976 1.00 93.31 203 PRO A O 1
ATOM 1575 N N . GLU A 1 204 ? -6.228 8.897 -14.217 1.00 93.38 204 GLU A N 1
ATOM 1576 C CA . GLU A 1 204 ? -7.471 8.200 -14.557 1.00 93.38 204 GLU A CA 1
ATOM 1577 C C . GLU A 1 204 ? -7.271 6.928 -15.394 1.00 93.38 204 GLU A C 1
ATOM 1579 O O . GLU A 1 204 ? -8.168 6.084 -15.429 1.00 93.38 204 GLU A O 1
ATOM 1584 N N . GLN A 1 205 ? -6.110 6.769 -16.040 1.00 94.12 205 GLN A N 1
ATOM 1585 C CA . GLN A 1 205 ? -5.754 5.546 -16.760 1.00 94.12 205 GLN A CA 1
ATOM 1586 C C . GLN A 1 205 ? -5.477 4.372 -15.808 1.00 94.12 205 GLN A C 1
ATOM 1588 O O . GLN A 1 205 ? -5.589 3.210 -16.199 1.00 94.12 205 GLN A O 1
ATOM 1593 N N . VAL A 1 206 ? -5.142 4.647 -14.541 1.00 95.38 206 VAL A N 1
ATOM 1594 C CA . VAL A 1 206 ? -4.874 3.601 -13.553 1.00 95.38 206 VAL A CA 1
ATOM 1595 C C . VAL A 1 206 ? -6.195 2.918 -13.169 1.00 95.38 206 VAL A C 1
ATOM 1597 O O . VAL A 1 206 ? -7.087 3.565 -12.609 1.00 95.38 206 VAL A O 1
ATOM 1600 N N . PRO A 1 207 ? -6.354 1.606 -13.429 1.00 94.94 207 PRO A N 1
ATOM 1601 C CA . PRO A 1 207 ? -7.627 0.937 -13.215 1.00 94.94 207 PRO A CA 1
ATOM 1602 C C . PRO A 1 207 ? -7.961 0.863 -11.728 1.00 94.94 207 PRO A C 1
ATOM 1604 O O . PRO A 1 207 ? -7.083 0.774 -10.870 1.00 94.94 207 PRO A O 1
ATOM 1607 N N . LYS A 1 208 ? -9.255 0.847 -11.400 1.00 95.25 208 LYS A N 1
ATOM 1608 C CA . LYS A 1 208 ? -9.675 0.672 -10.007 1.00 95.25 208 LYS A CA 1
ATOM 1609 C C . LYS A 1 208 ? -9.178 -0.676 -9.469 1.00 95.25 208 LYS A C 1
ATOM 1611 O O . LYS A 1 208 ? -9.294 -1.687 -10.169 1.00 95.25 208 LYS A O 1
ATOM 1616 N N . PRO A 1 209 ? -8.663 -0.730 -8.228 1.00 95.44 209 PRO A N 1
ATOM 1617 C CA . PRO A 1 209 ? -8.309 -1.994 -7.610 1.00 95.44 209 PRO A CA 1
ATOM 1618 C C . PRO A 1 209 ? -9.554 -2.851 -7.397 1.00 95.44 209 PRO A C 1
ATOM 1620 O O . PRO A 1 209 ? -10.679 -2.352 -7.311 1.00 95.44 209 PRO A O 1
ATOM 1623 N N . ARG A 1 210 ? -9.340 -4.160 -7.244 1.00 94.88 210 ARG A N 1
ATOM 1624 C CA . ARG A 1 210 ? -10.407 -5.070 -6.832 1.00 94.88 210 ARG A CA 1
ATOM 1625 C C . ARG A 1 210 ? -11.008 -4.582 -5.501 1.00 94.88 210 ARG A C 1
ATOM 1627 O O . ARG A 1 210 ? -10.236 -4.333 -4.565 1.00 94.88 210 ARG A O 1
ATOM 1634 N N . PRO A 1 211 ? -12.343 -4.465 -5.400 1.00 94.94 211 PRO A N 1
ATOM 1635 C CA . PRO A 1 211 ? -12.983 -4.106 -4.148 1.00 94.94 211 PRO A CA 1
ATOM 1636 C C . PRO A 1 211 ? -12.744 -5.187 -3.093 1.00 94.94 211 PRO A C 1
ATOM 1638 O O . PRO A 1 211 ? -12.659 -6.376 -3.410 1.00 94.94 211 PRO A O 1
ATOM 1641 N N . TRP A 1 212 ? -12.637 -4.781 -1.834 1.00 95.56 212 TRP A N 1
ATOM 1642 C CA . TRP A 1 212 ? -12.594 -5.719 -0.719 1.00 95.56 212 TRP A CA 1
ATOM 1643 C C . TRP A 1 212 ? -13.919 -6.472 -0.581 1.00 95.56 212 TRP A C 1
ATOM 1645 O O . TRP A 1 212 ? -14.994 -5.876 -0.558 1.00 95.56 212 TRP A O 1
ATOM 1655 N N . ASP A 1 213 ? -13.831 -7.796 -0.480 1.00 95.94 213 ASP A N 1
ATOM 1656 C CA . ASP A 1 213 ? -15.000 -8.665 -0.419 1.00 95.94 213 ASP A CA 1
ATOM 1657 C C . ASP A 1 213 ? -15.619 -8.693 0.989 1.00 95.94 213 ASP A C 1
ATOM 1659 O O . ASP A 1 213 ? -14.921 -8.716 2.004 1.00 95.94 213 ASP A O 1
ATOM 1663 N N . ALA A 1 214 ? -16.950 -8.790 1.058 1.00 95.44 214 ALA A N 1
ATOM 1664 C CA . ALA A 1 214 ? -17.694 -8.802 2.321 1.00 95.44 214 ALA A CA 1
ATOM 1665 C C . ALA A 1 214 ? -17.348 -9.989 3.242 1.00 95.44 214 ALA A C 1
ATOM 1667 O O . ALA A 1 214 ? -17.565 -9.915 4.451 1.00 95.44 214 ALA A O 1
ATOM 1668 N N . TYR A 1 215 ? -16.794 -11.082 2.700 1.00 96.19 215 TYR A N 1
ATOM 1669 C CA . TYR A 1 215 ? -16.411 -12.243 3.507 1.00 96.19 215 TYR A CA 1
ATOM 1670 C C . TYR A 1 215 ? -15.320 -11.914 4.532 1.00 96.19 215 TYR A C 1
ATOM 1672 O O . TYR A 1 215 ? -15.217 -12.627 5.530 1.00 96.19 215 TYR A O 1
ATOM 1680 N N . LEU A 1 216 ? -14.529 -10.853 4.309 1.00 97.06 216 LEU A N 1
ATOM 1681 C CA . LEU A 1 216 ? -13.432 -10.437 5.189 1.00 97.06 216 LEU A CA 1
ATOM 1682 C C . LEU A 1 216 ? -13.905 -10.123 6.613 1.00 97.06 216 LEU A C 1
ATOM 1684 O O . LEU A 1 216 ? -13.138 -10.304 7.552 1.00 97.06 216 LEU A O 1
ATOM 1688 N N . ALA A 1 217 ? -15.180 -9.759 6.796 1.00 97.31 217 ALA A N 1
ATOM 1689 C CA . ALA A 1 217 ? -15.800 -9.587 8.112 1.00 97.31 217 ALA A CA 1
ATOM 1690 C C . ALA A 1 217 ? -15.719 -10.841 9.008 1.00 97.31 217 ALA A C 1
ATOM 1692 O O . ALA A 1 217 ? -15.835 -10.734 10.225 1.00 97.31 217 ALA A O 1
ATOM 1693 N N . ASN A 1 218 ? -15.511 -12.024 8.420 1.00 96.44 218 ASN A N 1
ATOM 1694 C CA . ASN A 1 218 ? -15.392 -13.293 9.141 1.00 96.44 218 ASN A CA 1
ATOM 1695 C C . ASN A 1 218 ? -13.935 -13.710 9.402 1.00 96.44 218 ASN A C 1
ATOM 1697 O O . ASN A 1 218 ? -13.703 -14.827 9.863 1.00 96.44 218 ASN A O 1
ATOM 1701 N N . TYR A 1 219 ? -12.960 -12.858 9.072 1.00 95.56 219 TYR A N 1
ATOM 1702 C CA . TYR A 1 219 ? -11.540 -13.166 9.200 1.00 95.56 219 TYR A CA 1
ATOM 1703 C C . TYR A 1 219 ? -10.886 -12.357 10.317 1.00 95.56 219 TYR A C 1
ATOM 1705 O O . TYR A 1 219 ? -11.135 -11.165 10.502 1.00 95.56 219 TYR A O 1
ATOM 1713 N N . GLU A 1 220 ? -9.986 -13.034 11.018 1.00 96.88 220 GLU A N 1
ATOM 1714 C CA . GLU A 1 220 ? -9.015 -12.452 11.929 1.00 96.88 220 GLU A CA 1
ATOM 1715 C C . GLU A 1 220 ? -7.619 -12.841 11.443 1.00 96.88 220 GLU A C 1
ATOM 1717 O O . GLU A 1 220 ? -7.383 -13.993 11.071 1.00 96.88 220 GLU A O 1
ATOM 1722 N N . LEU A 1 221 ? -6.708 -11.872 11.426 1.00 96.94 221 LEU A N 1
ATOM 1723 C CA . LEU A 1 221 ? -5.312 -12.080 11.076 1.00 96.94 221 LEU A CA 1
ATOM 1724 C C . LEU A 1 221 ? -4.453 -11.736 12.285 1.00 96.94 221 LEU A C 1
ATOM 1726 O O . LEU A 1 221 ? -4.540 -10.626 12.808 1.00 96.94 221 LEU A O 1
ATOM 1730 N N . THR A 1 222 ? -3.605 -12.677 12.685 1.00 95.81 222 THR A N 1
ATOM 1731 C CA . THR A 1 222 ? -2.556 -12.456 13.680 1.00 95.81 222 THR A CA 1
ATOM 1732 C C . THR A 1 222 ? -1.221 -12.470 12.960 1.00 95.81 222 THR A C 1
ATOM 1734 O O . THR A 1 222 ? -0.796 -13.504 12.443 1.00 95.81 222 THR A O 1
ATOM 1737 N N . GLU A 1 223 ? -0.572 -11.317 12.919 1.00 94.44 223 GLU A N 1
ATOM 1738 C CA . GLU A 1 223 ? 0.724 -11.121 12.287 1.00 94.44 223 GLU A CA 1
ATOM 1739 C C . GLU A 1 223 ? 1.799 -11.042 13.370 1.00 94.44 223 GLU A C 1
ATOM 1741 O O . GLU A 1 223 ? 1.611 -10.390 14.395 1.00 94.44 223 GLU A O 1
ATOM 1746 N N . TRP A 1 224 ? 2.931 -11.700 13.137 1.00 89.94 224 TRP A N 1
ATOM 1747 C CA . TRP A 1 224 ? 4.114 -11.633 13.992 1.00 89.94 224 TRP A CA 1
ATOM 1748 C C . TRP A 1 224 ? 5.199 -10.917 13.195 1.00 89.94 224 TRP A C 1
ATOM 1750 O O . TRP A 1 224 ? 5.822 -11.556 12.344 1.00 89.94 224 TRP A O 1
ATOM 1760 N N . PRO A 1 225 ? 5.381 -9.597 13.382 1.00 80.75 225 PRO A N 1
ATOM 1761 C CA . PRO A 1 225 ? 6.428 -8.860 12.690 1.00 80.75 225 PRO A CA 1
ATOM 1762 C C . PRO A 1 225 ? 7.789 -9.510 12.952 1.00 80.75 225 PRO A C 1
ATOM 1764 O O . PRO A 1 225 ? 8.185 -9.685 14.105 1.00 80.75 225 PRO A O 1
ATOM 1767 N N . ILE A 1 226 ? 8.474 -9.914 11.887 1.00 68.25 226 ILE A N 1
ATOM 1768 C CA . ILE A 1 226 ? 9.848 -10.411 11.951 1.00 68.25 226 ILE A CA 1
ATOM 1769 C C . ILE A 1 226 ? 10.728 -9.242 11.514 1.00 68.25 226 ILE A C 1
ATOM 1771 O O . ILE A 1 226 ? 10.660 -8.843 10.350 1.00 68.25 226 ILE A O 1
ATOM 1775 N N . GLY A 1 227 ? 11.492 -8.680 12.450 1.00 56.66 227 GLY A N 1
ATOM 1776 C CA . GLY A 1 227 ? 12.347 -7.509 12.234 1.00 56.66 227 GLY A CA 1
ATOM 1777 C C . GLY A 1 227 ? 12.336 -6.589 13.435 1.00 56.66 227 GLY A C 1
ATOM 1778 O O . GLY A 1 227 ? 11.384 -5.783 13.522 1.00 56.66 227 GLY A O 1
#

Foldseek 3Di:
DDDDDDDDDDDPPDPDQDWAKEFEAAPVRQGDPFKKKKKDAPDFFDADLVPVGHHDPPDDDDFTKMKIATAANRRMDTDGDDPGFIKIWIDFQQWDIDIDRDNHDYDYTYGDDPVRNLLPADQVLLLVQQCLVVPPVLSVLCCVQPPPPHRPRRSVNLDADDLVRQLVVQVVVVVVPRDRDPVCSSSVSVSSNVRSVVCVVVVVVRDRDDHDDNCRNVDMDIDGDDD